Protein AF-A0A936MWS2-F1 (afdb_monomer)

Sequence (351 aa):
MDERLHFLLVLTITNIGMGGVMAALLLRWDHRLRLPHGAVILLGLALGPFVASLLLYYQLLLLPGRSAPAVLLTTLVIAAGAGLLAGRGWTALGGRIRAVPALLRDDVWMRWFAAGTLLMLGIAAVVLATKPLVDHDVLEYAVRGRWFLDTLEVTYERHPFDARNGFYYVGLHGHSFPLLFTWDGLWQRITGATGDLWPRSITLWYAWLLIALTWSVLRQWDRALAFVGVLNMVVPFGFALLLVIHHLDSYRITLFTAMVLLVLVLRERPELPLVLLFGAVLGAQAFIHSTGAILGGVLWVLWLVMHPGTLRTRMRHAGASAVLALAFGGVHYVLDTMIGTRWIFKDIIWF

pLDDT: mean 91.98, std 7.76, range [33.53, 98.56]

Mean predicted aligned error: 4.22 Å

Foldseek 3Di:
DEPVVLLVVCCCCQQVVQLLLQLLQQQLCCVPLVAQNLLSSLVSSLCRLLLLLLLLQCCQAVPWPDDLVVSVVVSSVVSVVSSVVSVCSNVVSVVVVVCVVVCCVPPPLVVVLVVVLCVLLVVLLVLLVPDDQDDPVVVLLLVLLVVCLVGVHDDFAQWDADPVVRDTDLPQWFSSLSVSSVVSVSSCVVVVDDDDSNSSCVLSSLLSSQLSNLLSRQVVPPSVSSVVRSCVVCVDPVNVCSSNHSDCVSSLVSLVVVLVVLLVVCLVPVDLVSLLVNLLSLLSNVNGGPVSVVVSVVSLVVSLVSHPDDPVVSVVSSVNSPVNSCSNHVVVQVCCCPHHNVSVPDPPPDD

Solvent-accessible surface area (backbone atoms only — not comparable to full-atom values): 17956 Å² total; per-residue (Å²): 77,59,50,67,59,50,31,52,49,54,44,45,51,32,42,49,42,39,2,45,30,40,17,11,40,52,49,56,43,36,94,73,57,71,60,51,68,60,36,46,42,44,49,11,34,62,42,9,54,51,48,55,16,50,52,46,49,53,42,21,53,76,49,57,62,54,54,64,67,59,54,53,50,50,52,50,51,53,50,49,53,50,37,63,71,14,55,70,4,48,58,53,47,51,56,54,60,70,44,46,65,56,46,49,74,74,31,70,66,51,37,53,51,49,52,53,50,50,52,52,50,50,55,33,50,56,51,56,73,70,52,77,96,73,54,69,68,43,50,51,32,44,52,53,5,46,51,35,57,76,56,29,39,56,83,64,43,62,76,44,62,41,84,90,80,69,49,70,61,72,59,82,63,29,61,36,61,18,34,43,41,22,53,52,50,49,51,25,72,72,50,66,33,72,84,58,66,49,67,56,42,46,20,52,53,23,44,50,43,35,48,51,35,52,30,44,56,38,43,73,81,35,62,67,58,14,50,52,54,42,47,68,55,56,69,43,67,70,41,53,47,45,53,70,45,71,46,67,58,26,49,49,52,32,48,48,52,52,44,54,53,44,50,61,50,37,55,78,51,78,43,67,71,47,41,44,50,44,11,34,46,40,4,41,33,23,18,46,26,55,68,31,36,52,56,36,48,51,52,50,51,52,45,60,73,58,43,84,60,54,72,69,57,46,52,51,48,51,50,50,19,49,53,31,13,33,76,36,35,35,45,57,57,58,47,25,56,76,56,15,47,31,40,94,76,50,80,86,75,85,127

Radius of gyration: 20.08 Å; Cα contacts (8 Å, |Δi|>4): 464; chains: 1; bounding box: 50×52×50 Å

Secondary structure (DSSP, 8-state):
--HHHHHHHHHIIIIIIIHHHHHHHHHHTHHHH---HHHHHHHHHHHHHHHHHHHHHHHHHHSTT--HHHHHHHHHHHHHHHHHHHTHHHHHHHHHHHHHHHHHHH-HHHHHHHHHHHHHHHHHHHHHHHS-S--HHHHHHHHHHHHHHHH------SS-EETTTTEE----S-SHHHHHHHHHHHHHHHH-----HHHHHHHHHHHHHHHHHHHHHHTTT-HHHHHHHHHHHHSSHHHHHHHHS--THHHHHHHHHHHHHHHHHHHH---HHHHHHHHHHHHHHHHH-HHHHHHHHHHHHHHHHH--S-HHHHHHHHHHHHHHHIIIIIHHHHHHHHTS--GGGS-----

Nearest PDB structures (foldseek):
  6ezn-assembly1_F  TM=5.860E-01  e=1.412E+00  Saccharomyces cerevisiae S288C
  7oci-assembly1_F  TM=5.824E-01  e=4.490E+00  Saccharomyces cerevisiae S288C
  7buu-assembly1_A  TM=1.584E-01  e=8.180E+00  Eucommia ulmoides

Structure (mmCIF, N/CA/C/O backbone):
data_AF-A0A936MWS2-F1
#
_entry.id   AF-A0A936MWS2-F1
#
loop_
_atom_site.group_PDB
_atom_site.id
_atom_site.type_symbol
_atom_site.label_atom_id
_atom_site.label_alt_id
_atom_site.label_comp_id
_atom_site.label_asym_id
_atom_site.label_entity_id
_atom_site.label_seq_id
_atom_site.pdbx_PDB_ins_code
_atom_site.Cartn_x
_atom_site.Cartn_y
_atom_site.Cartn_z
_atom_site.occupancy
_atom_site.B_iso_or_equiv
_atom_site.auth_seq_id
_atom_site.auth_comp_id
_atom_site.auth_asym_id
_atom_site.auth_atom_id
_atom_site.pdbx_PDB_model_num
ATOM 1 N N . MET A 1 1 ? 8.636 14.825 -20.490 1.00 88.62 1 MET A N 1
ATOM 2 C CA . MET A 1 1 ? 8.106 15.668 -19.391 1.00 88.62 1 MET A CA 1
ATOM 3 C C . MET A 1 1 ? 9.214 15.854 -18.366 1.00 88.62 1 MET A C 1
ATOM 5 O O . MET A 1 1 ? 10.006 14.931 -18.236 1.00 88.62 1 MET A O 1
ATOM 9 N N . ASP A 1 2 ? 9.301 16.997 -17.677 1.00 93.94 2 ASP A N 1
ATOM 10 C CA . ASP A 1 2 ? 10.285 17.177 -16.593 1.00 93.94 2 ASP A CA 1
ATOM 11 C C . ASP A 1 2 ? 10.104 16.114 -15.491 1.00 93.94 2 ASP A C 1
ATOM 13 O O . ASP A 1 2 ? 8.970 15.729 -15.182 1.00 93.94 2 ASP A O 1
ATOM 17 N N . GLU A 1 3 ? 11.207 15.648 -14.900 1.00 92.12 3 GLU A N 1
ATOM 18 C CA . GLU A 1 3 ? 11.206 14.582 -13.890 1.00 92.12 3 GLU A CA 1
ATOM 19 C C . GLU A 1 3 ? 10.348 14.949 -12.670 1.00 92.12 3 GLU A C 1
ATOM 21 O O . GLU A 1 3 ? 9.616 14.108 -12.146 1.00 92.12 3 GLU A O 1
ATOM 26 N N . ARG A 1 4 ? 10.357 16.219 -12.241 1.00 92.00 4 ARG A N 1
ATOM 27 C CA . ARG A 1 4 ? 9.575 16.669 -11.079 1.00 92.00 4 ARG A CA 1
ATOM 28 C C . ARG A 1 4 ? 8.086 16.668 -11.384 1.00 92.00 4 ARG A C 1
ATOM 30 O O . ARG A 1 4 ? 7.283 16.298 -10.531 1.00 92.00 4 ARG A O 1
ATOM 37 N N . LEU A 1 5 ? 7.705 17.054 -12.601 1.00 94.56 5 LEU A N 1
ATOM 38 C CA . LEU A 1 5 ? 6.308 17.005 -13.028 1.00 94.56 5 LEU A CA 1
ATOM 39 C C . LEU A 1 5 ? 5.818 15.554 -13.153 1.00 94.56 5 LEU A C 1
ATOM 41 O O . LEU A 1 5 ? 4.696 15.255 -12.749 1.00 94.56 5 LEU A O 1
ATOM 45 N N . HIS A 1 6 ? 6.671 14.646 -13.640 1.00 95.75 6 HIS A N 1
ATOM 46 C CA . HIS A 1 6 ? 6.410 13.201 -13.635 1.00 95.75 6 HIS A CA 1
ATOM 47 C C . HIS A 1 6 ? 6.225 12.660 -12.223 1.00 95.75 6 HIS A C 1
ATOM 49 O O . HIS A 1 6 ? 5.203 12.039 -11.937 1.00 95.75 6 HIS A O 1
ATOM 55 N N . PHE A 1 7 ? 7.142 12.983 -11.315 1.00 94.62 7 PHE A N 1
ATOM 56 C CA . PHE A 1 7 ? 7.024 12.639 -9.904 1.00 94.62 7 PHE A CA 1
ATOM 57 C C . PHE A 1 7 ? 5.681 13.089 -9.308 1.00 94.62 7 PHE A C 1
ATOM 59 O O . PHE A 1 7 ? 4.966 12.278 -8.719 1.00 94.62 7 PHE A O 1
ATOM 66 N N . LEU A 1 8 ? 5.306 14.360 -9.495 1.00 95.50 8 LEU A N 1
ATOM 67 C CA . LEU A 1 8 ? 4.055 14.909 -8.966 1.00 95.50 8 LEU A CA 1
ATOM 68 C C . LEU A 1 8 ? 2.819 14.227 -9.558 1.00 95.50 8 LEU A C 1
ATOM 70 O O . LEU A 1 8 ? 1.851 13.988 -8.832 1.00 95.50 8 LEU A O 1
ATOM 74 N N . LEU A 1 9 ? 2.853 13.896 -10.852 1.00 96.81 9 LEU A N 1
ATOM 75 C CA . LEU A 1 9 ? 1.791 13.154 -11.525 1.00 96.81 9 LEU A CA 1
ATOM 76 C C . LEU A 1 9 ? 1.606 11.770 -10.893 1.00 96.81 9 LEU A C 1
ATOM 78 O O . LEU A 1 9 ? 0.503 11.444 -10.450 1.00 96.81 9 LEU A O 1
ATOM 82 N N . VAL A 1 10 ? 2.675 10.972 -10.814 1.00 97.44 10 VAL A N 1
ATOM 83 C CA . VAL A 1 10 ? 2.597 9.595 -10.303 1.00 97.44 10 VAL A CA 1
ATOM 84 C C . VAL A 1 10 ? 2.257 9.584 -8.810 1.00 97.44 10 VAL A C 1
ATOM 86 O O . VAL A 1 10 ? 1.414 8.788 -8.389 1.00 97.44 10 VAL A O 1
ATOM 89 N N . LEU A 1 11 ? 2.805 10.517 -8.021 1.00 96.75 11 LEU A N 1
ATOM 90 C CA . LEU A 1 11 ? 2.453 10.710 -6.609 1.00 96.75 11 LEU A CA 1
ATOM 91 C C . LEU A 1 11 ? 0.961 11.025 -6.448 1.00 96.75 11 LEU A C 1
ATOM 93 O O . LEU A 1 11 ? 0.271 10.419 -5.627 1.00 96.75 11 LEU A O 1
ATOM 97 N N . THR A 1 12 ? 0.443 11.957 -7.247 1.00 97.56 12 THR A N 1
ATOM 98 C CA . THR A 1 12 ? -0.953 12.390 -7.156 1.00 97.56 12 THR A CA 1
ATOM 99 C C . THR A 1 12 ? -1.904 11.281 -7.579 1.00 97.56 12 THR A C 1
ATOM 101 O O . THR A 1 12 ? -2.891 11.042 -6.895 1.00 97.56 12 THR A O 1
ATOM 104 N N . ILE A 1 13 ? -1.615 10.561 -8.662 1.00 97.94 13 ILE A N 1
ATOM 105 C CA . ILE A 1 13 ? -2.467 9.456 -9.116 1.00 97.94 13 ILE A CA 1
ATOM 106 C C . ILE A 1 13 ? -2.438 8.301 -8.111 1.00 97.94 13 ILE A C 1
ATOM 108 O O . ILE A 1 13 ? -3.486 7.771 -7.742 1.00 97.94 13 ILE A O 1
ATOM 112 N N . THR A 1 14 ? -1.251 7.925 -7.642 1.00 97.75 14 THR A N 1
ATOM 113 C CA . THR A 1 14 ? -1.056 6.676 -6.897 1.00 97.75 14 THR A CA 1
ATOM 114 C C . THR A 1 14 ? -1.261 6.866 -5.400 1.00 97.75 14 THR A C 1
ATOM 116 O O . THR A 1 14 ? -2.123 6.237 -4.788 1.00 97.75 14 THR A O 1
ATOM 119 N N . ASN A 1 15 ? -0.490 7.758 -4.784 1.00 97.50 15 ASN A N 1
ATOM 120 C CA . ASN A 1 15 ? -0.486 7.933 -3.336 1.00 97.50 15 ASN A CA 1
ATOM 121 C C . ASN A 1 15 ? -1.734 8.691 -2.868 1.00 97.50 15 ASN A C 1
ATOM 123 O O . ASN A 1 15 ? -2.351 8.305 -1.877 1.00 97.50 15 ASN A O 1
ATOM 127 N N . ILE A 1 16 ? -2.131 9.738 -3.599 1.00 97.75 16 ILE A N 1
ATOM 128 C CA . ILE A 1 16 ? -3.284 10.577 -3.238 1.00 97.75 16 ILE A CA 1
ATOM 129 C C . ILE A 1 16 ? -4.577 10.047 -3.864 1.00 97.75 16 ILE A C 1
ATOM 131 O O . ILE A 1 16 ? -5.569 9.883 -3.160 1.00 97.75 16 ILE A O 1
ATOM 135 N N . GLY A 1 17 ? -4.584 9.765 -5.166 1.00 98.31 17 GLY A N 1
ATOM 136 C CA . GLY A 1 17 ? -5.764 9.345 -5.919 1.00 98.31 17 GLY A CA 1
ATOM 137 C C . GLY A 1 17 ? -6.244 7.962 -5.495 1.00 98.31 17 GLY A C 1
ATOM 138 O O . GLY A 1 17 ? -7.304 7.839 -4.881 1.00 98.31 17 GLY A O 1
ATOM 139 N N . MET A 1 18 ? -5.449 6.920 -5.761 1.00 98.44 18 MET A N 1
ATOM 140 C CA . MET A 1 18 ? -5.791 5.554 -5.341 1.00 98.44 18 MET A CA 1
ATOM 141 C C . MET A 1 18 ? -5.858 5.432 -3.815 1.00 98.44 18 MET A C 1
ATOM 143 O O . MET A 1 18 ? -6.776 4.803 -3.294 1.00 98.44 18 MET A O 1
ATOM 147 N N . GLY A 1 19 ? -4.954 6.089 -3.081 1.00 98.31 19 GLY A N 1
ATOM 148 C CA . GLY A 1 19 ? -5.026 6.139 -1.618 1.00 98.31 19 GLY A CA 1
ATOM 149 C C . GLY A 1 19 ? -6.323 6.774 -1.097 1.00 98.31 19 GLY A C 1
ATOM 150 O O . GLY A 1 19 ? -6.941 6.268 -0.161 1.00 98.31 19 GLY A O 1
ATOM 151 N N . GLY A 1 20 ? -6.792 7.842 -1.744 1.00 98.50 20 GLY A N 1
ATOM 152 C CA . GLY A 1 20 ? -8.064 8.502 -1.457 1.00 98.50 20 GLY A CA 1
ATOM 153 C C . GLY A 1 20 ? -9.273 7.624 -1.779 1.00 98.50 20 GLY A C 1
ATOM 154 O O . GLY A 1 20 ? -10.200 7.560 -0.973 1.00 98.50 20 GLY A O 1
ATOM 155 N N . VAL A 1 21 ? -9.240 6.886 -2.897 1.00 98.56 21 VAL A N 1
ATOM 156 C CA . VAL A 1 21 ? -10.253 5.867 -3.234 1.00 98.56 21 VAL A CA 1
ATOM 157 C C . VAL A 1 21 ? -10.340 4.818 -2.126 1.00 98.56 21 VAL A C 1
ATOM 159 O O . VAL A 1 21 ? -11.431 4.533 -1.630 1.00 98.56 21 VAL A O 1
ATOM 162 N N . MET A 1 22 ? -9.197 4.284 -1.690 1.00 98.31 22 MET A N 1
ATOM 163 C CA . MET A 1 22 ? -9.148 3.287 -0.621 1.00 98.31 22 MET A CA 1
ATOM 164 C C . MET A 1 22 ? -9.628 3.860 0.714 1.00 98.31 22 MET A C 1
ATOM 166 O O . MET A 1 22 ? -10.434 3.228 1.394 1.00 98.31 22 MET A O 1
ATOM 170 N N . ALA A 1 23 ? -9.220 5.079 1.072 1.00 98.31 23 ALA A N 1
ATOM 171 C CA . ALA A 1 23 ? -9.706 5.758 2.271 1.00 98.31 23 ALA A CA 1
ATOM 172 C C . ALA A 1 23 ? -11.230 5.955 2.234 1.00 98.31 23 ALA A C 1
ATOM 174 O O . ALA A 1 23 ? -11.912 5.668 3.217 1.00 98.31 23 ALA A O 1
ATOM 175 N N . ALA A 1 24 ? -11.783 6.393 1.101 1.00 98.31 24 ALA A N 1
ATOM 176 C CA . ALA A 1 24 ? -13.220 6.570 0.926 1.00 98.31 24 ALA A CA 1
ATOM 177 C C . ALA A 1 24 ? -13.973 5.230 1.028 1.00 98.31 24 ALA A C 1
ATOM 179 O O . ALA A 1 24 ? -15.001 5.155 1.702 1.00 98.31 24 ALA A O 1
ATOM 180 N N . LEU A 1 25 ? -13.453 4.157 0.424 1.00 97.62 25 LEU A N 1
ATOM 181 C CA . LEU A 1 25 ? -14.026 2.813 0.545 1.00 97.62 25 LEU A CA 1
ATOM 182 C C . LEU A 1 25 ? -14.050 2.322 1.992 1.00 97.62 25 LEU A C 1
ATOM 184 O O . LEU A 1 25 ? -15.077 1.822 2.445 1.00 97.62 25 LEU A O 1
ATOM 188 N N . LEU A 1 26 ? -12.960 2.503 2.737 1.00 97.12 26 LEU A N 1
ATOM 189 C CA . LEU A 1 26 ? -12.918 2.119 4.147 1.00 97.12 26 LEU A CA 1
ATOM 190 C C . LEU A 1 26 ? -13.884 2.967 4.986 1.00 97.12 26 LEU A C 1
ATOM 192 O O . LEU A 1 26 ? -14.638 2.426 5.796 1.00 97.12 26 LEU A O 1
ATOM 196 N N . LEU A 1 27 ? -13.942 4.280 4.741 1.00 96.94 27 LEU A N 1
ATOM 197 C CA . LEU A 1 27 ? -14.858 5.193 5.433 1.00 96.94 27 LEU A CA 1
ATOM 198 C C . LEU A 1 27 ? -16.337 4.904 5.141 1.00 96.94 27 LEU A C 1
ATOM 200 O O . LEU A 1 27 ? -17.199 5.203 5.967 1.00 96.94 27 LEU A O 1
ATOM 204 N N . ARG A 1 28 ? -16.669 4.261 4.014 1.00 95.56 28 ARG A N 1
ATOM 205 C CA . ARG A 1 28 ? -18.032 3.758 3.761 1.00 95.56 28 ARG A CA 1
ATOM 206 C C . ARG A 1 28 ? -18.492 2.784 4.855 1.00 95.56 28 ARG A C 1
ATOM 208 O O . ARG A 1 28 ? -19.689 2.701 5.145 1.00 95.56 28 ARG A O 1
ATOM 215 N N . TRP A 1 29 ? -17.560 2.061 5.471 1.00 93.44 29 TRP A N 1
ATOM 216 C CA . TRP A 1 29 ? -17.817 1.088 6.535 1.00 93.44 29 TRP A CA 1
ATOM 217 C C . TRP A 1 29 ? -17.329 1.549 7.908 1.00 93.44 29 TRP A C 1
ATOM 219 O O . TRP A 1 29 ? -17.245 0.736 8.824 1.00 93.44 29 TRP A O 1
ATOM 229 N N . ASP A 1 30 ? -17.068 2.843 8.077 1.00 90.12 30 ASP A N 1
ATOM 230 C CA . ASP A 1 30 ? -16.506 3.429 9.297 1.00 90.12 30 ASP A CA 1
ATOM 231 C C . ASP A 1 30 ? -17.255 3.019 10.579 1.00 90.12 30 ASP A C 1
ATOM 233 O O . ASP A 1 30 ? -16.651 2.560 11.547 1.00 90.12 30 ASP A O 1
ATOM 237 N N . HIS A 1 31 ? -18.593 3.031 10.533 1.00 87.69 31 HIS A N 1
ATOM 238 C CA . HIS A 1 31 ? -19.463 2.589 11.633 1.00 87.69 31 HIS A CA 1
ATOM 239 C C . HIS A 1 31 ? -19.223 1.138 12.101 1.00 87.69 31 HIS A C 1
ATOM 241 O O . HIS A 1 31 ? -19.547 0.804 13.243 1.00 87.69 31 HIS A O 1
ATOM 247 N N . ARG A 1 32 ? -18.672 0.281 11.230 1.00 88.94 32 ARG A N 1
ATOM 248 C CA . ARG A 1 32 ? -18.321 -1.124 11.514 1.00 88.94 32 ARG A CA 1
ATOM 249 C C . ARG A 1 32 ? -16.841 -1.300 11.836 1.00 88.94 32 ARG A C 1
ATOM 251 O O . ARG A 1 32 ? -16.489 -2.156 12.633 1.00 88.94 32 ARG A O 1
ATOM 258 N N . LEU A 1 33 ? -15.967 -0.493 11.229 1.00 88.31 33 LEU A N 1
ATOM 259 C CA . LEU A 1 33 ? -14.527 -0.565 11.489 1.00 88.31 33 LEU A CA 1
ATOM 260 C C . LEU A 1 33 ? -14.176 -0.028 12.881 1.00 88.31 33 LEU A C 1
ATOM 262 O O . LEU A 1 33 ? -13.300 -0.587 13.533 1.00 88.31 33 LEU A O 1
ATOM 266 N N . ARG A 1 34 ? -14.854 1.042 13.333 1.00 85.19 34 ARG A N 1
ATOM 267 C CA . ARG A 1 34 ? -14.647 1.705 14.640 1.00 85.19 34 ARG A CA 1
ATOM 268 C C . ARG A 1 34 ? -13.185 2.052 14.953 1.00 85.19 34 ARG A C 1
ATOM 270 O O . ARG A 1 34 ? -12.808 2.196 16.113 1.00 85.19 34 ARG A O 1
ATOM 277 N N . LEU A 1 35 ? -12.369 2.196 13.917 1.00 89.06 35 LEU A N 1
ATOM 278 C CA . LEU A 1 35 ? -11.012 2.705 14.018 1.00 89.06 35 LEU A CA 1
ATOM 279 C C . LEU A 1 35 ? -11.052 4.236 14.151 1.00 89.06 35 LEU A C 1
ATOM 281 O O . LEU A 1 35 ? -12.008 4.871 13.699 1.00 89.06 35 LEU A O 1
ATOM 285 N N . PRO A 1 36 ? -10.003 4.863 14.710 1.00 91.44 36 PRO A N 1
ATOM 286 C CA . PRO A 1 36 ? -9.808 6.301 14.574 1.00 91.44 36 PRO A CA 1
ATOM 287 C C . PRO A 1 36 ? -9.985 6.728 13.112 1.00 91.44 36 PRO A C 1
ATOM 289 O O . PRO A 1 36 ? -9.286 6.203 12.248 1.00 91.44 36 PRO A O 1
ATOM 292 N N . HIS A 1 37 ? -10.836 7.719 12.817 1.00 92.56 37 HIS A N 1
ATOM 293 C CA . HIS A 1 37 ? -11.026 8.181 11.429 1.00 92.56 37 HIS A CA 1
ATOM 294 C C . HIS A 1 37 ? -9.697 8.535 10.741 1.00 92.56 37 HIS A C 1
ATOM 296 O O . HIS A 1 37 ? -9.510 8.255 9.561 1.00 92.56 37 HIS A O 1
ATOM 302 N N . GLY A 1 38 ? -8.759 9.132 11.490 1.00 92.62 38 GLY A N 1
ATOM 303 C CA . GLY A 1 38 ? -7.414 9.420 10.993 1.00 92.62 38 GLY A CA 1
ATOM 304 C C . GLY A 1 38 ? -6.658 8.151 10.599 1.00 92.62 38 GLY A C 1
ATOM 305 O O . GLY A 1 38 ? -6.110 8.097 9.507 1.00 92.62 38 GLY A O 1
ATOM 306 N N . ALA A 1 39 ? -6.716 7.098 11.418 1.00 94.56 39 ALA A N 1
ATOM 307 C CA . ALA A 1 39 ? -6.105 5.808 11.107 1.00 94.56 39 ALA A CA 1
ATOM 308 C C . ALA A 1 39 ? -6.742 5.148 9.874 1.00 94.56 39 ALA A C 1
ATOM 310 O O . ALA A 1 39 ? -6.020 4.599 9.051 1.00 94.56 39 ALA A O 1
ATOM 311 N N . VAL A 1 40 ? -8.065 5.254 9.695 1.00 95.75 40 VAL A N 1
ATOM 312 C CA . VAL A 1 40 ? -8.757 4.746 8.493 1.00 95.75 40 VAL A CA 1
ATOM 313 C C . VAL A 1 40 ? -8.264 5.451 7.229 1.00 95.75 40 VAL A C 1
ATOM 315 O O . VAL A 1 40 ? -7.964 4.796 6.232 1.00 95.75 40 VAL A O 1
ATOM 318 N N . ILE A 1 41 ? -8.144 6.782 7.270 1.00 97.31 41 ILE A N 1
ATOM 319 C CA . ILE A 1 41 ? -7.646 7.574 6.137 1.00 97.31 41 ILE A CA 1
ATOM 320 C C . ILE A 1 41 ? -6.190 7.214 5.833 1.00 97.31 41 ILE A C 1
ATOM 322 O O . ILE A 1 41 ? -5.854 6.956 4.681 1.00 97.31 41 ILE A O 1
ATOM 326 N N . LEU A 1 42 ? -5.340 7.156 6.859 1.00 97.25 42 LEU A N 1
ATOM 327 C CA . LEU A 1 42 ? -3.921 6.828 6.713 1.00 97.25 42 LEU A CA 1
ATOM 328 C C . LEU A 1 42 ? -3.710 5.401 6.200 1.00 97.25 42 LEU A C 1
ATOM 330 O O . LEU A 1 42 ? -2.847 5.185 5.355 1.00 97.25 42 LEU A O 1
ATOM 334 N N . LEU A 1 43 ? -4.531 4.442 6.637 1.00 97.00 43 LEU A N 1
ATOM 335 C CA . LEU A 1 43 ? -4.531 3.091 6.083 1.00 97.00 43 LEU A CA 1
ATOM 336 C C . LEU A 1 43 ? -4.949 3.096 4.609 1.00 97.00 43 LEU A C 1
ATOM 338 O O . LEU A 1 43 ? -4.307 2.441 3.798 1.00 97.00 43 LEU A O 1
ATOM 342 N N . GLY A 1 44 ? -5.970 3.869 4.233 1.00 97.44 44 GLY A N 1
ATOM 343 C CA . GLY A 1 44 ? -6.341 4.049 2.829 1.00 97.44 44 GLY A CA 1
ATOM 344 C C . GLY A 1 44 ? -5.184 4.587 1.981 1.00 97.44 44 GLY A C 1
ATOM 345 O O . GLY A 1 44 ? -4.849 4.004 0.9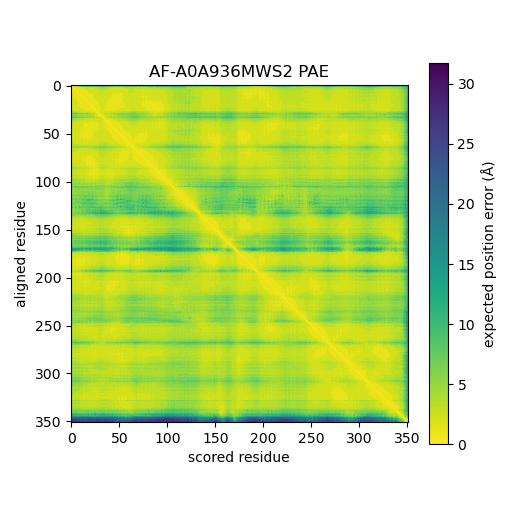53 1.00 97.44 44 GLY A O 1
ATOM 346 N N . LEU A 1 45 ? -4.508 5.634 2.460 1.00 98.00 45 LEU A N 1
ATOM 347 C CA . LEU A 1 45 ? -3.318 6.208 1.821 1.00 98.00 45 LEU A CA 1
ATOM 348 C C . LEU A 1 45 ? -2.146 5.215 1.730 1.00 98.00 45 LEU A C 1
ATOM 350 O O . LEU A 1 45 ? -1.437 5.194 0.723 1.00 98.00 45 LEU A O 1
ATOM 354 N N . ALA A 1 46 ? -1.964 4.362 2.743 1.00 97.06 46 ALA A N 1
ATOM 355 C CA . ALA A 1 46 ? -0.992 3.269 2.723 1.00 97.06 46 ALA A CA 1
ATOM 356 C C . ALA A 1 46 ? -1.356 2.185 1.695 1.00 97.06 46 ALA A C 1
ATOM 358 O O . ALA A 1 46 ? -0.477 1.567 1.107 1.00 97.06 46 ALA A O 1
ATOM 359 N N . LEU A 1 47 ? -2.645 1.945 1.452 1.00 97.12 47 LEU A N 1
ATOM 360 C CA . LEU A 1 47 ? -3.098 0.946 0.485 1.00 97.12 47 LEU A CA 1
ATOM 361 C C . LEU A 1 47 ? -3.039 1.438 -0.969 1.00 97.12 47 LEU A C 1
ATOM 363 O O . LEU A 1 47 ? -3.115 0.609 -1.866 1.00 97.12 47 LEU A O 1
ATOM 367 N N . GLY A 1 48 ? -2.872 2.738 -1.234 1.00 97.31 48 GLY A N 1
ATOM 368 C CA . GLY A 1 48 ? -2.816 3.287 -2.598 1.00 97.31 48 GLY A CA 1
ATOM 369 C C . GLY A 1 48 ? -1.719 2.655 -3.471 1.00 97.31 48 GLY A C 1
ATOM 370 O O . GLY A 1 48 ? -2.047 1.950 -4.428 1.00 97.31 48 GLY A O 1
ATOM 371 N N . PRO A 1 49 ? -0.423 2.829 -3.135 1.00 97.50 49 PRO A N 1
ATOM 372 C CA . PRO A 1 49 ? 0.669 2.198 -3.882 1.00 97.50 49 PRO A CA 1
ATOM 373 C C . PRO A 1 49 ? 0.579 0.669 -3.888 1.00 97.50 49 PRO A C 1
ATOM 375 O O . PRO A 1 49 ? 0.843 0.044 -4.910 1.00 97.50 49 PRO A O 1
ATOM 378 N N . PHE A 1 50 ? 0.133 0.069 -2.780 1.00 97.31 50 PHE A N 1
ATOM 379 C CA . PHE A 1 50 ? -0.111 -1.372 -2.705 1.00 97.31 50 PHE A CA 1
ATOM 380 C C . PHE A 1 50 ? -1.138 -1.858 -3.740 1.00 97.31 50 PHE A C 1
ATOM 382 O O . PHE A 1 50 ? -0.930 -2.872 -4.394 1.00 97.31 50 PHE A O 1
ATOM 389 N N . VAL A 1 51 ? -2.257 -1.152 -3.906 1.00 98.00 51 VAL A N 1
ATOM 390 C CA . VAL A 1 51 ? -3.286 -1.533 -4.880 1.00 98.00 51 VAL A CA 1
ATOM 391 C C . VAL A 1 51 ? -2.751 -1.404 -6.303 1.00 98.00 51 VAL A C 1
ATOM 393 O O . VAL A 1 51 ? -3.050 -2.263 -7.129 1.00 98.00 51 VAL A O 1
ATOM 396 N N . ALA A 1 52 ? -1.918 -0.399 -6.590 1.00 98.06 52 ALA A N 1
ATOM 397 C CA . ALA A 1 52 ? -1.262 -0.284 -7.892 1.00 98.06 52 ALA A CA 1
ATOM 398 C C . ALA A 1 52 ? -0.384 -1.512 -8.194 1.00 98.06 52 ALA A C 1
ATOM 400 O O . ALA A 1 52 ? -0.542 -2.128 -9.250 1.00 98.06 52 ALA A O 1
ATOM 401 N N . SER A 1 53 ? 0.483 -1.919 -7.258 1.00 98.06 53 SER A N 1
ATOM 402 C CA . SER A 1 53 ? 1.331 -3.104 -7.443 1.00 98.06 53 SER A CA 1
ATOM 403 C C . SER A 1 53 ? 0.526 -4.407 -7.483 1.00 98.06 53 SER A C 1
ATOM 405 O O . SER A 1 53 ? 0.822 -5.274 -8.302 1.00 98.06 53 SER A O 1
ATOM 407 N N . LEU A 1 54 ? -0.527 -4.546 -6.673 1.00 98.44 54 LEU A N 1
ATOM 408 C CA . LEU A 1 54 ? -1.399 -5.726 -6.670 1.00 98.44 54 LEU A CA 1
ATOM 409 C C . LEU A 1 54 ? -2.160 -5.884 -7.996 1.00 98.44 54 LEU A C 1
ATOM 411 O O . LEU A 1 54 ? -2.245 -6.984 -8.543 1.00 98.44 54 LEU A O 1
ATOM 415 N N . LEU A 1 55 ? -2.713 -4.791 -8.528 1.00 98.38 55 LEU A N 1
ATOM 416 C CA . LEU A 1 55 ? -3.418 -4.810 -9.810 1.00 98.38 55 LEU A CA 1
ATOM 417 C C . LEU A 1 55 ? -2.465 -5.092 -10.968 1.00 98.38 55 LEU A C 1
ATOM 419 O O . LEU A 1 55 ? -2.847 -5.805 -11.895 1.00 98.38 55 LEU A O 1
ATOM 423 N N . LEU A 1 56 ? -1.241 -4.560 -10.921 1.00 98.19 56 LEU A N 1
ATOM 424 C CA . LEU A 1 56 ? -0.205 -4.919 -11.885 1.00 98.19 56 LEU A CA 1
ATOM 425 C C . LEU A 1 56 ? 0.121 -6.404 -11.807 1.00 98.19 56 LEU A C 1
ATOM 427 O O . LEU A 1 56 ? 0.078 -7.075 -12.829 1.00 98.19 56 LEU A O 1
ATOM 431 N N . TYR A 1 57 ? 0.371 -6.929 -10.611 1.00 98.25 57 TYR A N 1
ATOM 432 C CA . TYR A 1 57 ? 0.699 -8.336 -10.412 1.00 98.25 57 TYR A CA 1
ATOM 433 C C . TYR A 1 57 ? -0.314 -9.265 -11.079 1.00 98.25 57 TYR A C 1
ATOM 435 O O . TYR A 1 57 ? 0.065 -10.095 -11.899 1.00 98.25 57 TYR A O 1
ATOM 443 N N . TYR A 1 58 ? -1.607 -9.085 -10.799 1.00 98.31 58 TYR A N 1
ATOM 444 C CA . TYR A 1 58 ? -2.632 -9.936 -11.401 1.00 98.31 58 TYR A CA 1
ATOM 445 C C . TYR A 1 58 ? -2.774 -9.741 -12.904 1.00 98.31 58 TYR A C 1
ATOM 447 O O . TYR A 1 58 ? -3.015 -10.712 -13.614 1.00 98.31 58 TYR A O 1
ATOM 455 N N . GLN A 1 59 ? -2.618 -8.519 -13.409 1.00 98.25 59 GLN A N 1
ATOM 456 C CA . GLN A 1 59 ? -2.673 -8.288 -14.850 1.00 98.25 59 GLN A CA 1
ATOM 457 C C . GLN A 1 59 ? -1.504 -8.947 -15.575 1.00 98.25 59 GLN A C 1
ATOM 459 O O . GLN A 1 59 ? -1.731 -9.609 -16.578 1.00 98.25 59 GLN A O 1
ATOM 464 N N . LEU A 1 60 ? -0.283 -8.804 -15.063 1.00 97.88 60 LEU A N 1
ATOM 465 C CA . LEU A 1 60 ? 0.912 -9.374 -15.683 1.00 97.88 60 LEU A CA 1
ATOM 466 C C . LEU A 1 60 ? 0.985 -10.900 -15.516 1.00 97.88 60 LEU A C 1
ATOM 468 O O . LEU A 1 60 ? 1.567 -11.570 -16.361 1.00 97.88 60 LEU A O 1
ATOM 472 N N . LEU A 1 61 ? 0.388 -11.449 -14.454 1.00 97.38 61 LEU A N 1
ATOM 473 C CA . LEU A 1 61 ? 0.292 -12.893 -14.231 1.00 97.38 61 LEU A CA 1
ATOM 474 C C . LEU A 1 61 ? -0.787 -13.551 -15.105 1.00 97.38 61 LEU A C 1
ATOM 476 O O . LEU A 1 61 ? -0.570 -14.624 -15.654 1.00 97.38 61 LEU A O 1
ATOM 480 N N . LEU A 1 62 ? -1.978 -12.948 -15.190 1.00 97.50 62 LEU A N 1
ATOM 481 C CA . LEU A 1 62 ? -3.138 -13.563 -15.850 1.00 97.50 62 LEU A CA 1
ATOM 482 C C . LEU A 1 62 ? -3.256 -13.188 -17.330 1.00 97.50 62 LEU A C 1
ATOM 484 O O . LEU A 1 62 ? -3.898 -13.907 -18.091 1.00 97.50 62 LEU A O 1
ATOM 488 N N . LEU A 1 63 ? -2.692 -12.047 -17.728 1.00 96.94 63 LEU A N 1
ATOM 489 C CA . LEU A 1 63 ? -2.780 -11.490 -19.076 1.00 96.94 63 LEU A CA 1
ATOM 490 C C . LEU A 1 63 ? -1.387 -11.020 -19.552 1.00 96.94 63 LEU A C 1
ATOM 492 O O . LEU A 1 63 ? -1.195 -9.818 -19.777 1.00 96.94 63 LEU A O 1
ATOM 496 N N . PRO A 1 64 ? -0.412 -11.938 -19.686 1.00 96.38 64 PRO A N 1
ATOM 497 C CA . PRO A 1 64 ? 0.955 -11.588 -20.059 1.00 96.38 64 PRO A CA 1
ATOM 498 C C . PRO A 1 64 ? 1.029 -10.960 -21.460 1.00 96.38 64 PRO A C 1
ATOM 500 O O . PRO A 1 64 ? 0.222 -11.259 -22.343 1.00 96.38 64 PRO A O 1
ATOM 503 N N . GLY A 1 65 ? 1.994 -10.062 -21.667 1.00 90.75 65 GLY A N 1
ATOM 504 C CA . GLY A 1 65 ? 2.300 -9.469 -22.975 1.00 90.75 65 GLY A CA 1
ATOM 505 C C . GLY A 1 65 ? 1.342 -8.369 -23.454 1.00 90.75 65 GLY A C 1
ATOM 506 O O . GLY A 1 65 ? 1.453 -7.902 -24.590 1.00 90.75 65 GLY A O 1
ATOM 507 N N . ARG A 1 66 ? 0.396 -7.911 -22.619 1.00 95.12 66 ARG A N 1
ATOM 508 C CA . ARG A 1 66 ? -0.466 -6.761 -22.962 1.00 95.12 66 ARG A CA 1
ATOM 509 C C . ARG A 1 66 ? 0.357 -5.490 -23.148 1.00 95.12 66 ARG A C 1
ATOM 511 O O . ARG A 1 66 ? 1.346 -5.274 -22.462 1.00 95.12 66 ARG A O 1
ATOM 518 N N . SER A 1 67 ? -0.099 -4.590 -24.021 1.00 95.50 67 SER A N 1
ATOM 519 C CA . SER A 1 67 ? 0.570 -3.301 -24.218 1.00 95.50 67 SER A CA 1
ATOM 520 C C . SER A 1 67 ? 0.540 -2.437 -22.949 1.00 95.50 67 SER A C 1
ATOM 522 O O . SER A 1 67 ? -0.443 -2.423 -22.203 1.00 95.50 67 SER A O 1
ATOM 524 N N . ALA A 1 68 ? 1.604 -1.660 -22.725 1.00 95.50 68 ALA A N 1
ATOM 525 C CA . ALA A 1 68 ? 1.732 -0.779 -21.561 1.00 95.50 68 ALA A CA 1
ATOM 526 C C . ALA A 1 68 ? 0.521 0.164 -21.345 1.00 95.50 68 ALA A C 1
ATOM 528 O O . ALA A 1 68 ? 0.024 0.230 -20.216 1.00 95.50 68 ALA A O 1
ATOM 529 N N . PRO A 1 69 ? -0.035 0.832 -22.383 1.00 96.38 69 PRO A N 1
ATOM 530 C CA . PRO A 1 69 ? -1.235 1.653 -22.217 1.00 96.38 69 PRO A CA 1
ATOM 531 C C . PRO A 1 69 ? -2.463 0.850 -21.776 1.00 96.38 69 PRO A C 1
ATOM 533 O O . PRO A 1 69 ? -3.265 1.344 -20.988 1.00 96.38 69 PRO A O 1
ATOM 536 N N . ALA A 1 70 ? -2.614 -0.391 -22.250 1.00 96.88 70 ALA A N 1
ATOM 537 C CA . ALA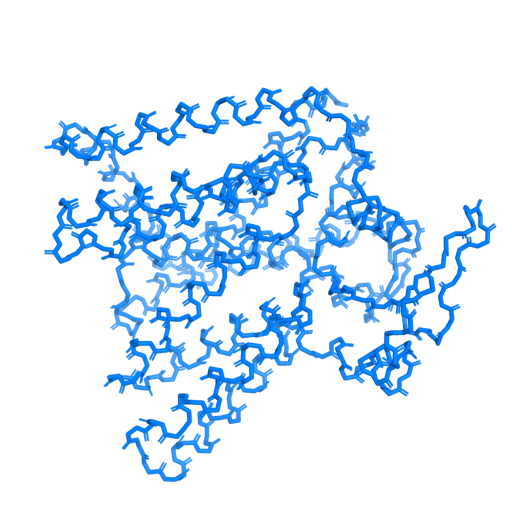 A 1 70 ? -3.747 -1.238 -21.891 1.00 96.88 70 ALA A CA 1
ATOM 538 C C . ALA A 1 70 ? -3.695 -1.672 -20.418 1.00 96.88 70 ALA A C 1
ATOM 540 O O . ALA A 1 70 ? -4.735 -1.691 -19.756 1.00 96.88 70 ALA A O 1
ATOM 541 N N . VAL A 1 71 ? -2.498 -1.975 -19.903 1.00 97.38 71 VAL A N 1
ATOM 542 C CA . VAL A 1 71 ? -2.272 -2.277 -18.480 1.00 97.38 71 VAL A CA 1
ATOM 543 C C . VAL A 1 71 ? -2.606 -1.055 -17.618 1.00 97.38 71 VAL A C 1
ATOM 545 O O . VAL A 1 71 ? -3.424 -1.148 -16.705 1.00 97.38 71 VAL A O 1
ATOM 548 N N . LEU A 1 72 ? -2.056 0.119 -17.951 1.00 97.06 72 LEU A N 1
ATOM 549 C CA . LEU A 1 72 ? -2.338 1.363 -17.224 1.00 97.06 72 LEU A CA 1
ATOM 550 C C . LEU A 1 72 ? -3.828 1.718 -17.223 1.00 97.06 72 LEU A C 1
ATOM 552 O O . LEU A 1 72 ? -4.398 1.979 -16.162 1.00 97.06 72 LEU A O 1
ATOM 556 N N . LEU A 1 73 ? -4.469 1.697 -18.395 1.00 97.62 73 LEU A N 1
ATOM 557 C CA . LEU A 1 73 ? -5.885 2.026 -18.531 1.00 97.62 73 LEU A CA 1
ATOM 558 C C . LEU A 1 73 ? -6.753 1.077 -17.705 1.00 97.62 73 LEU A C 1
ATOM 560 O O . LEU A 1 73 ? -7.636 1.534 -16.986 1.00 97.62 73 LEU A O 1
ATOM 564 N N . THR A 1 74 ? -6.485 -0.230 -17.763 1.00 98.06 74 THR A N 1
ATOM 565 C CA . THR A 1 74 ? -7.246 -1.222 -16.990 1.00 98.06 74 THR A CA 1
ATOM 566 C C . THR A 1 74 ? -7.090 -0.973 -15.484 1.00 98.06 74 THR A C 1
ATOM 568 O O . THR A 1 74 ? -8.095 -0.941 -14.773 1.00 98.06 74 THR A O 1
ATOM 571 N N . THR A 1 75 ? -5.872 -0.704 -14.993 1.00 97.69 75 THR A N 1
ATOM 572 C CA . THR A 1 75 ? -5.634 -0.347 -13.581 1.00 97.69 75 THR A CA 1
ATOM 573 C C . THR A 1 75 ? -6.421 0.897 -13.165 1.00 97.69 75 THR A C 1
ATOM 575 O O . THR A 1 75 ? -7.087 0.894 -12.128 1.00 97.69 75 THR A O 1
ATOM 578 N N . LEU A 1 76 ? -6.385 1.959 -13.977 1.00 97.94 76 LEU A N 1
ATOM 579 C CA . LEU A 1 76 ? -7.093 3.209 -13.693 1.00 97.94 76 LEU A CA 1
ATOM 580 C C . LEU A 1 76 ? -8.615 3.036 -13.730 1.00 97.94 76 LEU A C 1
ATOM 582 O O . LEU A 1 76 ? -9.302 3.585 -12.873 1.00 97.94 76 LEU A O 1
ATOM 586 N N . VAL A 1 77 ? -9.146 2.247 -14.669 1.00 98.44 77 VAL A N 1
ATOM 587 C CA . VAL A 1 77 ? -10.581 1.929 -14.753 1.00 98.44 77 VAL A CA 1
ATOM 588 C C . VAL A 1 77 ? -11.040 1.157 -13.517 1.00 98.44 77 VAL A C 1
ATOM 590 O O . VAL A 1 77 ? -12.076 1.496 -12.946 1.00 98.44 77 VAL A O 1
ATOM 593 N N . ILE A 1 78 ? -10.265 0.170 -13.056 1.00 98.31 78 ILE A N 1
ATOM 594 C CA . ILE A 1 78 ? -10.574 -0.569 -11.823 1.00 98.31 78 ILE A CA 1
ATOM 595 C C . ILE A 1 78 ? -10.568 0.379 -10.617 1.00 98.31 78 ILE A C 1
ATOM 597 O O . ILE A 1 78 ? -11.516 0.371 -9.831 1.00 98.31 78 ILE A O 1
ATOM 601 N N . ALA A 1 79 ? -9.549 1.236 -10.488 1.00 97.94 79 ALA A N 1
ATOM 602 C CA . ALA A 1 79 ? -9.468 2.214 -9.403 1.00 97.94 79 ALA A CA 1
ATOM 603 C C . ALA A 1 79 ? -10.624 3.233 -9.442 1.00 97.94 79 ALA A C 1
ATOM 605 O O . ALA A 1 79 ? -11.215 3.538 -8.407 1.00 97.94 79 ALA A O 1
ATOM 606 N N . ALA A 1 80 ? -11.000 3.720 -10.627 1.00 98.06 80 ALA A N 1
ATOM 607 C CA . ALA A 1 80 ? -12.134 4.623 -10.807 1.00 98.06 80 ALA A CA 1
ATOM 608 C C . ALA A 1 80 ? -13.464 3.941 -10.454 1.00 98.06 80 ALA A C 1
ATOM 610 O O . ALA A 1 80 ? -14.269 4.510 -9.717 1.00 98.06 80 ALA A O 1
ATOM 611 N N . GLY A 1 81 ? -13.673 2.699 -10.906 1.00 98.25 81 GLY A N 1
ATOM 612 C CA . GLY A 1 81 ? -14.837 1.889 -10.543 1.00 98.25 81 GLY A CA 1
ATOM 613 C C . GLY A 1 81 ? -14.936 1.671 -9.032 1.00 98.25 81 GLY A C 1
ATOM 614 O O . GLY A 1 81 ? -15.994 1.881 -8.440 1.00 98.25 81 GLY A O 1
ATOM 615 N N . ALA A 1 82 ? -13.817 1.352 -8.381 1.00 97.94 82 ALA A N 1
ATOM 616 C CA . ALA A 1 82 ? -13.726 1.261 -6.926 1.00 97.94 82 ALA A CA 1
ATOM 617 C C . ALA A 1 82 ? -14.064 2.606 -6.247 1.00 97.94 82 ALA A C 1
ATOM 619 O O . ALA A 1 82 ? -14.799 2.642 -5.259 1.00 97.94 82 ALA A O 1
ATOM 620 N N . GLY A 1 83 ? -13.622 3.724 -6.829 1.00 97.94 83 GLY A N 1
ATOM 621 C CA . GLY A 1 83 ? -14.000 5.074 -6.414 1.00 97.94 83 GLY A CA 1
ATOM 622 C C . GLY A 1 83 ? -15.508 5.317 -6.482 1.00 97.94 83 GLY A C 1
ATOM 623 O O . GLY A 1 83 ? -16.091 5.797 -5.510 1.00 97.94 83 GLY A O 1
ATOM 624 N N . LEU A 1 84 ? -16.176 4.935 -7.571 1.00 97.81 84 LEU A N 1
ATOM 625 C CA . LEU A 1 84 ? -17.637 5.051 -7.692 1.00 97.81 84 LEU A CA 1
ATOM 626 C C . LEU A 1 84 ? -18.362 4.239 -6.606 1.00 97.81 84 LEU A C 1
ATOM 628 O O . LEU A 1 84 ? -19.342 4.704 -6.021 1.00 97.81 84 LEU A O 1
ATOM 632 N N . LEU A 1 85 ? -17.835 3.059 -6.264 1.00 97.44 85 LEU A N 1
ATOM 633 C CA . LEU A 1 85 ? -18.380 2.207 -5.205 1.00 97.44 85 LEU A CA 1
ATOM 634 C C . LEU A 1 85 ? -18.189 2.779 -3.791 1.00 97.44 85 LEU A C 1
ATOM 636 O O . LEU A 1 85 ? -18.878 2.337 -2.868 1.00 97.44 85 LEU A O 1
ATOM 640 N N . ALA A 1 86 ? -17.313 3.762 -3.574 1.00 97.06 86 ALA A N 1
ATOM 641 C CA . ALA A 1 86 ? -17.134 4.362 -2.250 1.00 97.06 86 ALA A CA 1
ATOM 642 C C . ALA A 1 86 ? -18.373 5.151 -1.782 1.00 97.06 86 ALA A C 1
ATOM 644 O O . ALA A 1 86 ? -18.657 5.202 -0.581 1.00 97.06 86 ALA A O 1
ATOM 645 N N . GLY A 1 87 ? -19.155 5.719 -2.711 1.00 95.81 87 GLY A N 1
ATOM 646 C CA . GLY A 1 87 ? -20.411 6.418 -2.419 1.00 95.81 87 GLY A CA 1
ATOM 647 C C . GLY A 1 87 ? -20.270 7.467 -1.307 1.00 95.81 87 GLY A C 1
ATOM 648 O O . GLY A 1 87 ? -19.468 8.394 -1.409 1.00 95.81 87 GLY A O 1
ATOM 649 N N . ARG A 1 88 ? -21.018 7.297 -0.202 1.00 96.06 88 ARG A N 1
ATOM 650 C CA . ARG A 1 88 ? -20.989 8.199 0.974 1.00 96.06 88 ARG A CA 1
ATOM 651 C C . ARG A 1 88 ? -19.608 8.318 1.638 1.00 96.06 88 ARG A C 1
ATOM 653 O O . ARG A 1 88 ? -19.373 9.278 2.370 1.00 96.06 88 ARG A O 1
ATOM 660 N N . GLY A 1 89 ? -18.697 7.382 1.369 1.00 97.44 89 GLY A N 1
ATOM 661 C CA . GLY A 1 89 ? -17.308 7.442 1.814 1.00 97.44 89 GLY A CA 1
ATOM 662 C C . GLY A 1 89 ? -16.569 8.695 1.338 1.00 97.44 89 GLY A C 1
ATOM 663 O O . GLY A 1 89 ? -15.793 9.265 2.102 1.00 97.44 89 GLY A O 1
ATOM 664 N N . TRP A 1 90 ? -16.871 9.199 0.133 1.00 98.19 90 TRP A N 1
ATOM 665 C CA . TRP A 1 90 ? -16.293 10.452 -0.372 1.00 98.19 90 TRP A CA 1
ATOM 666 C C . TRP A 1 90 ? -16.745 11.671 0.420 1.00 98.19 90 TRP A C 1
ATOM 668 O O . TRP A 1 90 ? -15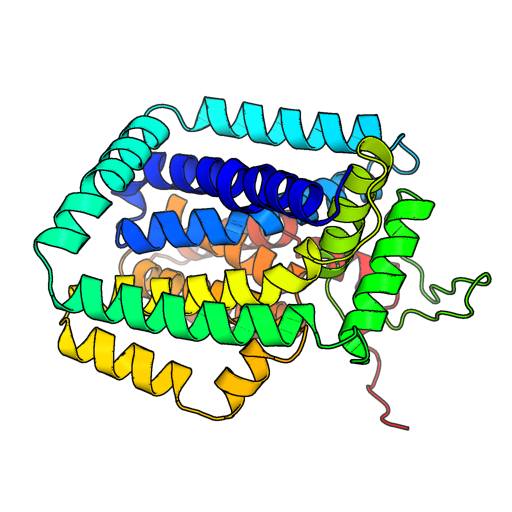.936 12.541 0.734 1.00 98.19 90 TRP A O 1
ATOM 678 N N . THR A 1 91 ? -18.030 11.733 0.777 1.00 97.25 91 THR A N 1
ATOM 679 C CA . THR A 1 91 ? -18.564 12.817 1.607 1.00 97.25 91 THR A CA 1
ATOM 680 C C . THR A 1 91 ? -17.911 12.806 2.986 1.00 97.25 91 THR A C 1
ATOM 682 O O . THR A 1 91 ? -17.508 13.861 3.478 1.00 97.25 91 THR A O 1
ATOM 685 N N . ALA A 1 92 ? -17.744 11.619 3.581 1.00 96.75 92 ALA A N 1
ATOM 686 C CA . ALA A 1 92 ? -17.031 11.459 4.843 1.00 96.75 92 ALA A CA 1
ATOM 687 C C . ALA A 1 92 ? -15.571 11.926 4.722 1.00 96.75 92 ALA A C 1
ATOM 689 O O . ALA A 1 92 ? -15.136 12.765 5.510 1.00 96.75 92 ALA A O 1
ATOM 690 N N . LEU A 1 93 ? -14.839 11.460 3.704 1.00 97.81 93 LEU A N 1
ATOM 691 C CA . LEU A 1 93 ? -13.450 11.851 3.459 1.00 97.81 93 LEU A CA 1
ATOM 692 C C . LEU A 1 93 ? -13.310 13.368 3.265 1.00 97.81 93 LEU A C 1
ATOM 694 O O . LEU A 1 93 ? -12.502 14.006 3.938 1.00 97.81 93 LEU A O 1
ATOM 698 N N . GLY A 1 94 ? -14.145 13.965 2.411 1.00 97.31 94 GLY A N 1
ATOM 699 C CA . GLY A 1 94 ? -14.144 15.403 2.147 1.00 97.31 94 GLY A CA 1
ATOM 700 C C . GLY A 1 94 ? -14.448 16.236 3.393 1.00 97.31 94 GLY A C 1
ATOM 701 O O . GLY A 1 94 ? -13.783 17.243 3.635 1.00 97.31 94 GLY A O 1
ATOM 702 N N . GLY A 1 95 ? -15.394 15.797 4.230 1.00 96.25 95 GLY A N 1
ATOM 703 C CA . GLY A 1 95 ? -15.678 16.436 5.516 1.00 96.25 95 GLY A CA 1
ATOM 704 C C . GLY A 1 95 ? -14.474 16.420 6.463 1.00 96.25 95 GLY A C 1
ATOM 705 O O . GLY A 1 95 ? -14.192 17.422 7.118 1.00 96.25 95 GLY A O 1
ATOM 706 N N . ARG A 1 96 ? -13.717 15.314 6.499 1.00 94.88 96 ARG A N 1
ATOM 707 C CA . ARG A 1 96 ? -12.505 15.200 7.328 1.00 94.88 96 ARG A CA 1
ATOM 708 C C . ARG A 1 96 ? -11.354 16.051 6.802 1.00 94.88 96 ARG A C 1
ATO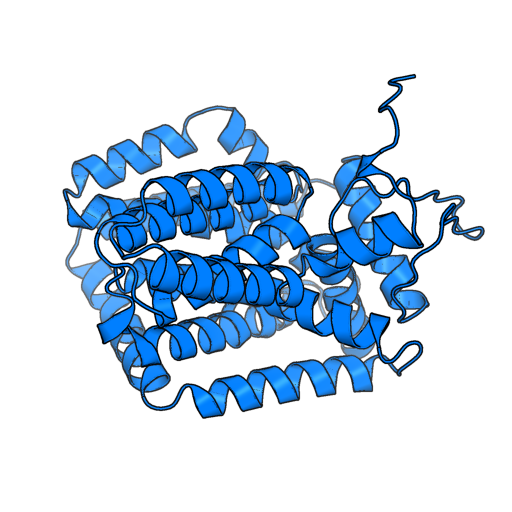M 710 O O . ARG A 1 96 ? -10.720 16.734 7.599 1.00 94.88 96 ARG A O 1
ATOM 717 N N . ILE A 1 97 ? -11.121 16.066 5.490 1.00 94.69 97 ILE A N 1
ATOM 718 C CA . ILE A 1 97 ? -10.073 16.895 4.873 1.00 94.69 97 ILE A CA 1
ATOM 719 C C . ILE A 1 97 ? -10.339 18.382 5.140 1.00 94.69 97 ILE A C 1
ATOM 721 O O . ILE A 1 97 ? -9.438 19.103 5.563 1.00 94.69 97 ILE A O 1
ATOM 725 N N . ARG A 1 98 ? -11.590 18.841 4.993 1.00 95.62 98 ARG A N 1
ATOM 726 C CA . ARG A 1 98 ? -11.970 20.238 5.276 1.00 95.62 98 ARG A CA 1
ATOM 727 C C . ARG A 1 98 ? -11.813 20.639 6.745 1.00 95.62 98 ARG A C 1
ATOM 729 O O . ARG A 1 98 ? -11.715 21.826 7.028 1.00 95.62 98 ARG A O 1
ATOM 736 N N . ALA A 1 99 ? -11.774 19.679 7.669 1.00 92.25 99 ALA A N 1
ATOM 737 C CA . ALA A 1 99 ? -11.551 19.944 9.089 1.00 92.25 99 ALA A CA 1
ATOM 738 C C . ALA A 1 99 ? -10.061 20.102 9.455 1.00 92.25 99 ALA A C 1
ATOM 740 O O . ALA A 1 99 ? -9.754 20.601 10.537 1.00 92.25 99 ALA A O 1
ATOM 741 N N . VAL A 1 100 ? -9.127 19.709 8.577 1.00 89.81 100 VAL A N 1
ATOM 742 C CA . VAL A 1 100 ? -7.677 19.778 8.846 1.00 89.81 100 VAL A CA 1
ATOM 743 C C . VAL A 1 100 ? -7.187 21.207 9.131 1.00 89.81 100 VAL A C 1
ATOM 745 O O . VAL A 1 100 ? -6.466 21.374 10.115 1.00 89.81 100 VAL A O 1
ATOM 748 N N . PRO A 1 101 ? -7.583 22.255 8.377 1.00 92.06 101 PRO A N 1
ATOM 749 C CA . PRO A 1 101 ? -7.157 23.623 8.679 1.00 92.06 101 PRO A CA 1
ATOM 750 C C . PRO A 1 101 ? -7.589 24.098 10.071 1.00 92.06 101 PRO A C 1
ATOM 752 O O . PRO A 1 101 ? -6.800 24.724 10.775 1.00 92.06 101 PRO A O 1
ATOM 755 N N . ALA A 1 102 ? -8.810 23.756 10.499 1.00 90.19 102 ALA A N 1
ATOM 756 C CA . ALA A 1 102 ? -9.289 24.077 11.843 1.00 90.19 102 ALA A CA 1
ATOM 757 C C . ALA A 1 102 ? -8.459 23.349 12.912 1.00 90.19 102 ALA A C 1
ATOM 759 O O . ALA A 1 102 ? -8.011 23.971 13.868 1.00 90.19 102 ALA A O 1
ATOM 760 N N . LEU A 1 103 ? -8.149 22.061 12.706 1.00 87.19 103 LEU A N 1
ATOM 761 C CA . LEU A 1 103 ? -7.276 21.304 13.611 1.00 87.19 103 LEU A CA 1
ATOM 762 C C . LEU A 1 103 ? -5.883 21.937 13.745 1.00 87.19 103 LEU A C 1
ATOM 764 O O . LEU A 1 103 ? -5.369 22.037 14.854 1.00 87.19 103 LEU A O 1
ATOM 768 N N . LEU A 1 104 ? -5.275 22.387 12.645 1.00 88.94 104 LEU A N 1
ATOM 769 C CA . LEU A 1 104 ? -3.965 23.051 12.676 1.00 88.94 104 LEU A CA 1
ATOM 770 C C . LEU A 1 104 ? -4.021 24.421 13.370 1.00 88.94 104 LEU A C 1
ATOM 772 O O . LEU A 1 104 ? -3.090 24.803 14.081 1.00 88.94 104 LEU A O 1
ATOM 776 N N . ARG A 1 105 ? -5.111 25.171 13.199 1.00 91.06 105 ARG A N 1
ATOM 777 C CA . ARG A 1 105 ? -5.284 26.477 13.846 1.00 91.06 105 ARG A CA 1
ATOM 778 C C . ARG A 1 105 ? -5.553 26.352 15.345 1.00 91.06 105 ARG A C 1
ATOM 780 O O . ARG A 1 105 ? -5.012 27.132 16.127 1.00 91.06 105 ARG A O 1
ATOM 787 N N . ASP A 1 106 ? -6.323 25.351 15.748 1.00 90.00 106 ASP A N 1
ATOM 788 C CA . ASP A 1 106 ? -6.889 25.294 17.095 1.00 90.00 106 ASP A CA 1
ATOM 789 C C . ASP A 1 106 ? -6.094 24.345 18.028 1.00 90.00 106 ASP A C 1
ATOM 791 O O . ASP A 1 106 ? -6.165 24.482 19.247 1.00 90.00 106 ASP A O 1
ATOM 795 N N . ASP A 1 107 ? -5.268 23.431 17.493 1.00 88.06 107 ASP A N 1
ATOM 796 C CA . ASP A 1 107 ? -4.474 22.470 18.280 1.00 88.06 107 ASP A CA 1
ATOM 797 C C . ASP A 1 107 ? -2.955 22.702 18.151 1.00 88.06 107 ASP A C 1
ATOM 799 O O . ASP A 1 107 ? -2.329 22.387 17.135 1.00 88.06 107 ASP A O 1
ATOM 803 N N . VAL A 1 108 ? -2.335 23.215 19.221 1.00 89.19 108 VAL A N 1
ATOM 804 C CA . VAL A 1 108 ? -0.884 23.475 19.274 1.00 89.19 108 VAL A CA 1
ATOM 805 C C . VAL A 1 108 ? -0.049 22.212 19.067 1.00 89.19 108 VAL A C 1
ATOM 807 O O . VAL A 1 108 ? 0.987 22.265 18.407 1.00 89.19 108 VAL A O 1
ATOM 810 N N . TRP A 1 109 ? -0.517 21.063 19.557 1.00 87.75 109 TRP A N 1
ATOM 811 C CA . TRP A 1 109 ? 0.184 19.792 19.396 1.00 87.75 109 TRP A CA 1
ATOM 812 C C . TRP A 1 109 ? 0.181 19.342 17.941 1.00 87.75 109 TRP A C 1
ATOM 814 O O . TRP A 1 109 ? 1.192 18.851 17.446 1.00 87.75 109 TRP A O 1
ATOM 824 N N . MET A 1 110 ? -0.927 19.570 17.233 1.00 87.25 110 MET A N 1
ATOM 825 C CA . MET A 1 110 ? -1.013 19.281 15.805 1.00 87.25 110 MET A CA 1
ATOM 826 C C . MET A 1 110 ? -0.064 20.168 14.995 1.00 87.25 110 MET A C 1
ATOM 828 O O . MET A 1 110 ? 0.538 19.689 14.037 1.00 87.25 110 MET A O 1
ATOM 832 N N . ARG A 1 111 ? 0.124 21.436 15.391 1.00 89.69 111 ARG A N 1
ATOM 833 C CA . ARG A 1 111 ? 1.116 22.316 14.753 1.00 89.69 111 ARG A CA 1
ATOM 834 C C . ARG A 1 111 ? 2.537 21.817 14.947 1.00 89.69 111 ARG A C 1
ATOM 836 O O . ARG A 1 111 ? 3.263 21.719 13.965 1.00 89.69 111 ARG A O 1
ATOM 843 N N . TRP A 1 112 ? 2.923 21.483 16.179 1.00 86.44 112 TRP A N 1
ATOM 844 C CA . TRP A 1 112 ? 4.258 20.949 16.460 1.00 86.44 112 TRP A CA 1
ATOM 845 C C . TRP A 1 112 ? 4.508 19.633 15.731 1.00 86.44 112 TRP A C 1
ATOM 847 O O . TRP A 1 112 ? 5.552 19.470 15.104 1.00 86.44 112 TRP A O 1
ATOM 857 N N . PHE A 1 113 ? 3.523 18.734 15.742 1.00 86.94 113 PHE A N 1
ATOM 858 C CA . PHE A 1 113 ? 3.565 17.492 14.982 1.00 86.94 113 PHE A CA 1
ATOM 859 C C . PHE A 1 113 ? 3.764 17.753 13.481 1.00 86.94 113 PHE A C 1
ATOM 861 O O . PHE A 1 113 ? 4.670 17.182 12.873 1.00 86.94 113 PHE A O 1
ATOM 868 N N . ALA A 1 114 ? 2.960 18.639 12.884 1.00 87.69 114 ALA A N 1
ATOM 869 C CA . ALA A 1 114 ? 3.054 18.975 11.467 1.00 87.69 114 ALA A CA 1
ATOM 870 C C . ALA A 1 114 ? 4.401 19.627 11.121 1.00 87.69 114 ALA A C 1
ATOM 872 O O . ALA A 1 114 ? 5.040 19.217 10.157 1.00 87.69 114 ALA A O 1
ATOM 873 N N . ALA A 1 115 ? 4.863 20.588 11.924 1.00 86.69 115 ALA A N 1
ATOM 874 C CA . ALA A 1 115 ? 6.136 21.272 11.719 1.00 86.69 115 ALA A CA 1
ATOM 875 C C . ALA A 1 115 ? 7.330 20.310 11.820 1.00 86.69 115 ALA A C 1
ATOM 877 O O . ALA A 1 115 ? 8.171 20.289 10.925 1.00 86.69 115 ALA A O 1
ATOM 878 N N . GLY A 1 116 ? 7.378 19.473 12.863 1.00 84.38 116 GLY A N 1
ATOM 879 C CA . GLY A 1 116 ? 8.439 18.478 13.040 1.00 84.38 116 GLY A CA 1
ATOM 880 C C . GLY A 1 116 ? 8.454 17.439 11.918 1.00 84.38 116 GLY A C 1
ATOM 881 O O . GLY A 1 116 ? 9.510 17.119 11.378 1.00 84.38 116 GLY A O 1
ATOM 882 N N . THR A 1 117 ? 7.272 16.980 11.502 1.00 84.56 117 THR A N 1
ATOM 883 C CA . THR A 1 117 ? 7.124 16.049 10.377 1.00 84.56 117 THR A CA 1
ATOM 884 C C . THR A 1 117 ? 7.600 16.673 9.064 1.00 84.56 117 THR A C 1
ATOM 886 O O . THR A 1 117 ? 8.354 16.041 8.329 1.00 84.56 117 THR A O 1
ATOM 889 N N . LEU A 1 118 ? 7.207 17.917 8.770 1.00 88.31 118 LEU A N 1
ATOM 890 C CA . LEU A 1 118 ? 7.635 18.632 7.564 1.00 88.31 118 LEU A CA 1
ATOM 891 C C . LEU A 1 118 ? 9.145 18.874 7.546 1.00 88.31 118 LEU A C 1
ATOM 893 O O . LEU A 1 118 ? 9.768 18.678 6.506 1.00 88.31 118 LEU A O 1
ATOM 897 N N . LEU A 1 119 ? 9.740 19.250 8.681 1.00 85.19 119 LEU A N 1
ATOM 898 C CA . LEU A 1 119 ? 11.186 19.428 8.797 1.00 85.19 119 LEU A CA 1
ATOM 899 C C . LEU A 1 119 ? 11.927 18.115 8.512 1.00 85.19 119 LEU A C 1
ATOM 901 O O . LEU A 1 119 ? 12.827 18.085 7.676 1.00 85.19 119 LEU A O 1
ATOM 905 N N . MET A 1 120 ? 11.517 17.024 9.163 1.00 81.88 120 MET A N 1
ATOM 906 C CA . MET A 1 120 ? 12.139 15.710 9.001 1.00 81.88 120 MET A CA 1
ATOM 907 C C . MET A 1 120 ? 12.022 15.200 7.559 1.00 81.88 120 MET A C 1
ATOM 909 O O . MET A 1 120 ? 13.012 14.759 6.978 1.00 81.88 120 MET A O 1
ATOM 913 N N . LEU A 1 121 ? 10.832 15.298 6.958 1.00 81.12 121 LEU A N 1
ATOM 914 C CA . LEU A 1 121 ? 10.613 14.890 5.570 1.00 81.12 121 LEU A CA 1
ATOM 915 C C . LEU A 1 121 ? 11.333 15.804 4.579 1.00 81.12 121 LEU A C 1
ATOM 917 O O . LEU A 1 121 ? 11.801 15.313 3.560 1.00 81.12 121 LEU A O 1
ATOM 921 N N . GLY A 1 122 ? 11.454 17.102 4.869 1.00 84.31 122 GLY A N 1
ATOM 922 C CA . GLY A 1 122 ? 12.216 18.043 4.052 1.00 84.31 122 GLY A CA 1
ATOM 923 C C . GLY A 1 122 ? 13.702 17.691 4.017 1.00 84.31 122 GLY A C 1
ATOM 924 O O . GLY A 1 122 ? 14.280 17.589 2.938 1.00 84.31 122 GLY A O 1
ATOM 925 N N . ILE A 1 123 ? 14.298 17.419 5.183 1.00 79.88 123 ILE A N 1
ATOM 926 C CA . ILE A 1 123 ? 15.691 16.958 5.285 1.00 79.88 123 ILE A CA 1
ATOM 927 C C . ILE A 1 123 ? 15.862 15.635 4.534 1.00 79.88 123 ILE A C 1
ATOM 929 O O . ILE A 1 123 ? 16.750 15.508 3.693 1.00 79.88 123 ILE A O 1
ATOM 933 N N . ALA A 1 124 ? 14.985 14.663 4.792 1.00 79.88 124 ALA A N 1
ATOM 934 C CA . ALA A 1 124 ? 15.075 13.356 4.161 1.00 79.88 124 ALA A CA 1
ATOM 935 C C . ALA A 1 124 ? 14.882 13.438 2.636 1.00 79.88 124 ALA A C 1
ATOM 937 O O . ALA A 1 124 ? 15.609 12.787 1.897 1.00 79.88 124 ALA A O 1
ATOM 938 N N . ALA A 1 125 ? 13.982 14.291 2.140 1.00 80.62 125 ALA A N 1
ATOM 939 C CA . ALA A 1 125 ? 13.781 14.501 0.707 1.00 80.62 125 ALA A CA 1
ATOM 940 C C . ALA A 1 125 ? 15.032 15.068 0.023 1.00 80.62 125 ALA A C 1
ATOM 942 O O . ALA A 1 125 ? 15.380 14.615 -1.065 1.00 80.62 125 ALA A O 1
ATOM 943 N N . VAL A 1 126 ? 15.737 16.007 0.662 1.00 83.81 126 VAL A N 1
ATOM 944 C CA . VAL A 1 126 ? 17.011 16.533 0.143 1.00 83.81 126 VAL A CA 1
ATOM 945 C C . VAL A 1 126 ? 18.071 15.433 0.084 1.00 83.81 126 VAL A C 1
ATOM 947 O O . VAL A 1 126 ? 18.754 15.291 -0.931 1.00 83.81 126 VAL A O 1
ATOM 950 N N . VAL A 1 127 ? 18.185 14.619 1.136 1.00 80.50 127 VAL A N 1
ATOM 951 C CA . VAL A 1 127 ? 19.125 13.488 1.169 1.00 80.50 127 VAL A CA 1
ATOM 952 C C . VAL A 1 127 ? 18.793 12.464 0.080 1.00 80.50 127 VAL A C 1
ATOM 954 O O . VAL A 1 127 ? 19.671 12.070 -0.680 1.00 80.50 127 VAL A O 1
ATOM 957 N N . LEU A 1 128 ? 17.528 12.072 -0.065 1.00 77.00 128 LEU A N 1
ATOM 958 C CA . LEU A 1 128 ? 17.113 11.078 -1.059 1.00 77.00 128 LEU A CA 1
ATOM 959 C C . LEU A 1 128 ? 17.216 11.576 -2.506 1.00 77.00 128 LEU A C 1
ATOM 961 O O . LEU A 1 128 ? 17.452 10.782 -3.416 1.00 77.00 128 LEU A O 1
ATOM 965 N N . ALA A 1 129 ? 17.048 12.879 -2.729 1.00 77.31 129 ALA A N 1
ATOM 966 C CA . ALA A 1 129 ? 17.238 13.484 -4.044 1.00 77.31 129 ALA A CA 1
ATOM 967 C C . ALA A 1 129 ? 18.718 13.549 -4.455 1.00 77.31 129 ALA A C 1
ATOM 969 O O . ALA A 1 129 ? 19.016 13.656 -5.640 1.00 77.31 129 ALA A O 1
ATOM 970 N N . THR A 1 130 ? 19.645 13.503 -3.494 1.00 81.94 130 THR A N 1
ATOM 971 C CA . THR A 1 130 ? 21.088 13.650 -3.746 1.00 81.94 130 THR A CA 1
ATOM 972 C C . THR A 1 130 ? 21.858 12.337 -3.638 1.00 81.94 130 THR A C 1
ATOM 974 O O . THR A 1 130 ? 22.907 12.193 -4.264 1.00 81.94 130 THR A O 1
ATOM 977 N N . LYS A 1 131 ? 21.342 11.353 -2.893 1.00 83.44 131 LYS A N 1
ATOM 978 C CA . LYS A 1 131 ? 21.942 10.022 -2.770 1.00 83.44 131 LYS A CA 1
ATOM 979 C C . LYS A 1 131 ? 21.634 9.183 -4.020 1.00 83.44 131 LYS A C 1
ATOM 981 O O . LYS A 1 131 ? 20.467 9.051 -4.370 1.00 83.44 131 LYS A O 1
ATOM 986 N N . PRO A 1 132 ? 22.616 8.583 -4.706 1.00 80.00 132 PRO A N 1
ATOM 987 C CA . PRO A 1 132 ? 22.336 7.653 -5.802 1.00 80.00 132 PRO A CA 1
ATOM 988 C C . PRO A 1 132 ? 21.731 6.327 -5.292 1.00 80.00 132 PRO A C 1
ATOM 990 O O . PRO A 1 132 ? 21.977 5.926 -4.153 1.00 80.00 132 PRO A O 1
ATOM 993 N N . LEU A 1 133 ? 20.970 5.619 -6.140 1.00 80.19 133 LEU A N 1
ATOM 994 C CA . LEU A 1 133 ? 20.549 4.236 -5.869 1.00 80.19 133 LEU A CA 1
ATOM 995 C C . LEU A 1 133 ? 21.766 3.309 -5.961 1.00 80.19 133 LEU A C 1
ATOM 997 O O . LEU A 1 133 ? 22.145 2.889 -7.049 1.00 80.19 133 LEU A O 1
ATOM 1001 N N . VAL A 1 134 ? 22.397 3.027 -4.825 1.00 82.56 134 VAL A N 1
ATOM 1002 C CA . VAL A 1 134 ? 23.593 2.163 -4.751 1.00 82.56 134 VAL A CA 1
ATOM 1003 C C . VAL A 1 134 ? 23.445 1.010 -3.764 1.00 82.56 134 VAL A C 1
ATOM 1005 O O . VAL A 1 134 ? 24.329 0.166 -3.672 1.00 82.56 134 VAL A O 1
ATOM 1008 N N . ASP A 1 135 ? 22.338 0.966 -3.022 1.00 85.56 135 ASP A N 1
ATOM 1009 C CA . ASP A 1 135 ? 22.091 -0.089 -2.045 1.00 85.56 135 ASP A CA 1
ATOM 1010 C C . ASP A 1 135 ? 21.700 -1.395 -2.780 1.00 85.56 135 ASP A C 1
ATOM 1012 O O . ASP A 1 135 ? 20.963 -1.366 -3.767 1.00 85.56 135 ASP A O 1
ATOM 1016 N N . HIS A 1 136 ? 22.199 -2.546 -2.317 1.00 86.19 136 HIS A N 1
ATOM 1017 C CA . HIS A 1 136 ? 22.007 -3.843 -2.987 1.00 86.19 136 HIS A CA 1
ATOM 1018 C C . HIS A 1 136 ? 20.524 -4.149 -3.269 1.00 86.19 136 HIS A C 1
ATOM 1020 O O . HIS A 1 136 ? 20.132 -4.360 -4.417 1.00 86.19 136 HIS A O 1
ATOM 1026 N N . ASP A 1 137 ? 19.685 -4.084 -2.235 1.00 86.00 137 ASP A N 1
ATOM 1027 C CA . ASP A 1 137 ? 18.285 -4.507 -2.329 1.00 86.00 137 ASP A CA 1
ATOM 1028 C C . ASP A 1 137 ? 17.474 -3.602 -3.265 1.00 86.00 137 ASP A C 1
ATOM 1030 O O . ASP A 1 137 ? 16.645 -4.081 -4.038 1.00 86.00 137 ASP A O 1
ATOM 1034 N N . VAL A 1 138 ? 17.728 -2.284 -3.264 1.00 88.69 138 VAL A N 1
ATOM 1035 C CA . VAL A 1 138 ? 17.011 -1.371 -4.170 1.00 88.69 138 VAL A CA 1
ATOM 1036 C C . VAL A 1 138 ? 17.381 -1.590 -5.625 1.00 88.69 138 VAL A C 1
ATOM 1038 O O . VAL A 1 138 ? 16.508 -1.493 -6.489 1.00 88.69 138 VAL A O 1
ATOM 1041 N N . LEU A 1 139 ? 18.642 -1.926 -5.898 1.00 89.75 139 LEU A N 1
ATOM 1042 C CA . LEU A 1 139 ? 19.071 -2.309 -7.235 1.00 89.75 139 LEU A CA 1
ATOM 1043 C C . LEU A 1 139 ? 18.383 -3.605 -7.667 1.00 89.75 139 LEU A C 1
ATOM 1045 O O . LEU A 1 139 ? 17.870 -3.662 -8.782 1.00 89.75 139 LEU A O 1
ATOM 1049 N N . GLU A 1 140 ? 18.271 -4.595 -6.779 1.00 90.38 140 GLU A N 1
ATOM 1050 C CA . GLU A 1 140 ? 17.529 -5.828 -7.057 1.00 90.38 140 GLU A CA 1
ATOM 1051 C C . GLU A 1 140 ? 16.057 -5.538 -7.406 1.00 90.38 140 GLU A C 1
ATOM 1053 O O . GLU A 1 140 ? 15.544 -6.005 -8.431 1.00 90.38 140 GLU A O 1
ATOM 1058 N N . TYR A 1 141 ? 15.384 -4.696 -6.611 1.00 91.81 141 TYR A N 1
ATOM 1059 C CA . TYR A 1 141 ? 13.999 -4.293 -6.867 1.00 91.81 141 TYR A CA 1
ATOM 1060 C C . TYR A 1 141 ? 13.840 -3.548 -8.193 1.00 91.81 141 TYR A C 1
ATOM 1062 O O . TYR A 1 141 ? 12.900 -3.826 -8.943 1.00 91.81 141 TYR A O 1
ATOM 1070 N N . ALA A 1 142 ? 14.747 -2.617 -8.491 1.00 92.25 142 ALA A N 1
ATOM 1071 C CA . ALA A 1 142 ? 14.711 -1.818 -9.707 1.00 92.25 142 ALA A CA 1
ATOM 1072 C C . ALA A 1 142 ? 14.964 -2.677 -10.953 1.00 92.25 142 ALA A C 1
ATOM 1074 O O . ALA A 1 142 ? 14.220 -2.571 -11.930 1.00 92.25 142 ALA A O 1
ATOM 1075 N N . VAL A 1 143 ? 15.956 -3.575 -10.912 1.00 92.75 143 VAL A N 1
ATOM 1076 C CA . VAL A 1 143 ? 16.266 -4.495 -12.017 1.00 92.75 143 VAL A CA 1
ATOM 1077 C C . VAL A 1 143 ? 15.100 -5.450 -12.260 1.00 92.75 143 VAL A C 1
ATOM 1079 O O . VAL A 1 143 ? 14.650 -5.590 -13.400 1.00 92.75 143 VAL A O 1
ATOM 1082 N N . ARG A 1 144 ? 14.529 -6.048 -11.206 1.00 93.06 144 ARG A N 1
ATOM 1083 C CA . ARG A 1 144 ? 13.358 -6.925 -11.354 1.00 93.06 144 ARG A CA 1
ATOM 1084 C C . ARG A 1 144 ? 12.129 -6.164 -11.856 1.00 93.06 144 ARG A C 1
ATOM 1086 O O . ARG A 1 144 ? 11.423 -6.656 -12.734 1.00 93.06 144 ARG A O 1
ATOM 1093 N N . GLY A 1 145 ? 11.889 -4.953 -11.356 1.00 94.75 145 GLY A N 1
ATOM 1094 C CA . GLY A 1 145 ? 10.810 -4.085 -11.828 1.00 94.75 145 GLY A CA 1
ATOM 1095 C C . GLY A 1 145 ? 10.968 -3.682 -13.295 1.00 94.75 145 GLY A C 1
ATOM 1096 O O . GLY A 1 145 ? 9.981 -3.631 -14.037 1.00 94.75 145 GLY A O 1
ATOM 1097 N N . ARG A 1 146 ? 12.210 -3.463 -13.744 1.00 94.06 146 ARG A N 1
ATOM 1098 C CA . ARG A 1 146 ? 12.527 -3.201 -15.149 1.00 94.06 146 ARG A CA 1
ATOM 1099 C C . ARG A 1 146 ? 12.292 -4.425 -16.026 1.00 94.06 146 ARG A C 1
ATOM 1101 O O . ARG A 1 146 ? 11.700 -4.287 -17.092 1.00 94.06 146 ARG A O 1
ATOM 1108 N N . TRP A 1 147 ? 12.671 -5.612 -15.563 1.00 93.62 147 TRP A N 1
ATOM 1109 C CA . TRP A 1 147 ? 12.370 -6.857 -16.267 1.00 93.62 147 TRP A CA 1
ATOM 1110 C C . TRP A 1 147 ? 10.853 -7.013 -16.472 1.00 93.62 147 TRP A C 1
ATOM 1112 O O . TRP A 1 147 ? 10.405 -7.201 -17.608 1.00 93.62 147 TRP A O 1
ATOM 1122 N N . PHE A 1 148 ? 10.038 -6.822 -15.430 1.00 95.50 148 PHE A N 1
ATOM 1123 C CA . PHE A 1 148 ? 8.575 -6.833 -15.565 1.00 95.50 148 PHE A CA 1
ATOM 1124 C C . PHE A 1 148 ? 8.049 -5.766 -16.533 1.00 95.50 148 PHE A C 1
ATOM 1126 O O . PHE A 1 148 ? 7.099 -6.020 -17.263 1.00 95.50 148 PHE A O 1
ATOM 1133 N N . LEU A 1 149 ? 8.662 -4.581 -16.587 1.00 96.06 149 LEU A N 1
ATOM 1134 C CA . LEU A 1 149 ? 8.281 -3.530 -17.536 1.00 96.06 149 LEU A CA 1
ATOM 1135 C C . LEU A 1 149 ? 8.597 -3.909 -18.991 1.00 96.06 149 LEU A C 1
ATOM 1137 O O . LEU A 1 149 ? 7.843 -3.568 -19.907 1.00 96.06 149 LEU A O 1
ATOM 1141 N N . ASP A 1 150 ? 9.725 -4.573 -19.219 1.00 94.31 150 ASP A N 1
ATOM 1142 C CA . ASP A 1 150 ? 10.189 -4.936 -20.556 1.00 94.31 150 ASP A CA 1
ATOM 1143 C C . ASP A 1 150 ? 9.460 -6.166 -21.109 1.00 94.31 150 ASP A C 1
ATOM 1145 O O . ASP A 1 150 ? 9.182 -6.212 -22.303 1.00 94.31 150 ASP A O 1
ATOM 1149 N N . THR A 1 151 ? 9.098 -7.119 -20.247 1.00 93.88 151 THR A N 1
ATOM 1150 C CA . THR A 1 151 ? 8.352 -8.335 -20.631 1.00 93.88 151 THR A CA 1
ATOM 1151 C C . THR A 1 151 ? 6.837 -8.181 -20.526 1.00 93.88 151 THR A C 1
ATOM 1153 O O . THR A 1 151 ? 6.107 -8.828 -21.269 1.00 93.88 151 THR A O 1
ATOM 1156 N N . LEU A 1 152 ? 6.359 -7.301 -19.639 1.00 96.50 152 LEU A N 1
ATOM 1157 C CA . LEU A 1 152 ? 4.944 -7.153 -19.284 1.00 96.50 152 LEU A CA 1
ATOM 1158 C C . LEU A 1 152 ? 4.311 -8.493 -18.891 1.00 96.50 152 LEU A C 1
ATOM 1160 O O . LEU A 1 152 ? 3.194 -8.822 -19.293 1.00 96.50 152 LEU A O 1
ATOM 1164 N N . GLU A 1 153 ? 5.036 -9.242 -18.065 1.00 95.88 153 GLU A N 1
ATOM 1165 C CA . GLU A 1 153 ? 4.655 -10.562 -17.580 1.00 95.88 153 GLU A CA 1
ATOM 1166 C C . GLU A 1 153 ? 5.229 -10.811 -16.177 1.00 95.88 153 GLU A C 1
ATOM 1168 O O . GLU A 1 153 ? 6.294 -10.302 -15.824 1.00 95.88 153 GLU A O 1
ATOM 1173 N N . VAL A 1 154 ? 4.517 -11.601 -15.370 1.00 94.88 154 VAL A N 1
ATOM 1174 C CA . VAL A 1 154 ? 5.049 -12.198 -14.139 1.00 94.88 154 VAL A CA 1
ATOM 1175 C C . VAL A 1 154 ? 5.098 -13.711 -14.328 1.00 94.88 154 VAL A C 1
ATOM 1177 O O . VAL A 1 154 ? 4.073 -14.383 -14.221 1.00 94.88 154 VAL A O 1
ATOM 1180 N N . THR A 1 155 ? 6.295 -14.244 -14.581 1.00 92.19 155 THR A N 1
ATOM 1181 C CA . THR A 1 155 ? 6.549 -15.689 -14.644 1.00 92.19 155 THR A CA 1
ATOM 1182 C C . THR A 1 155 ? 7.099 -16.233 -13.331 1.00 92.19 155 THR A C 1
ATOM 1184 O O . THR A 1 155 ? 7.854 -15.569 -12.610 1.00 92.19 155 THR A O 1
ATOM 1187 N N . TYR A 1 156 ? 6.739 -17.486 -13.045 1.00 91.25 156 TYR A N 1
ATOM 1188 C CA . TYR A 1 156 ? 7.359 -18.293 -12.002 1.00 91.25 156 TYR A CA 1
ATOM 1189 C C . TYR A 1 156 ? 8.295 -19.304 -12.643 1.00 91.25 156 TYR A C 1
ATOM 1191 O O . TYR A 1 156 ? 7.861 -20.230 -13.323 1.00 91.25 156 TYR A O 1
ATOM 1199 N N . GLU A 1 157 ? 9.585 -19.119 -12.396 1.00 89.38 157 GLU A N 1
ATOM 1200 C CA . GLU A 1 157 ? 10.652 -19.955 -12.928 1.00 89.38 157 GLU A CA 1
ATOM 1201 C C . GLU A 1 157 ? 11.547 -20.422 -11.783 1.00 89.38 157 GLU A C 1
ATOM 1203 O O . GLU A 1 157 ? 11.746 -19.707 -10.800 1.00 89.38 157 GLU A O 1
ATOM 1208 N N . ARG A 1 158 ? 12.121 -21.621 -11.910 1.00 87.56 158 ARG A N 1
ATOM 1209 C CA . ARG A 1 158 ? 13.060 -22.151 -10.906 1.00 87.56 158 ARG A CA 1
ATOM 1210 C C . ARG A 1 158 ? 14.381 -21.383 -10.869 1.00 87.56 158 ARG A C 1
ATOM 1212 O O . ARG A 1 158 ? 14.972 -21.243 -9.798 1.00 87.56 158 ARG A O 1
ATOM 1219 N N . HIS A 1 159 ? 14.818 -20.913 -12.038 1.00 88.25 159 HIS A N 1
ATOM 1220 C CA . HIS A 1 159 ? 16.094 -20.234 -12.267 1.00 88.25 159 HIS A CA 1
ATOM 1221 C C . HIS A 1 159 ? 15.885 -18.981 -13.130 1.00 88.25 159 HIS A C 1
ATOM 1223 O O . HIS A 1 159 ? 16.267 -18.978 -14.299 1.00 88.25 159 HIS A O 1
ATOM 1229 N N . PRO A 1 160 ? 15.243 -17.935 -12.584 1.00 86.31 160 PRO A N 1
ATOM 1230 C CA . PRO A 1 160 ? 14.986 -16.716 -13.332 1.00 86.31 160 PRO A CA 1
ATOM 1231 C C . PRO A 1 160 ? 16.300 -15.963 -13.567 1.00 86.31 160 PRO A C 1
ATOM 1233 O O . PRO A 1 160 ? 16.876 -15.385 -12.643 1.00 86.31 160 PRO A O 1
ATOM 1236 N N . PHE A 1 161 ? 16.757 -15.974 -14.819 1.00 88.88 161 PHE A N 1
ATOM 1237 C CA . PHE A 1 161 ? 18.002 -15.351 -15.263 1.00 88.88 161 PHE A CA 1
ATOM 1238 C C . PHE A 1 161 ? 17.757 -14.440 -16.470 1.00 88.88 161 PHE A C 1
ATOM 1240 O O . PHE A 1 161 ? 17.282 -14.900 -17.509 1.00 88.88 161 PHE A O 1
ATOM 1247 N N . ASP A 1 162 ? 18.113 -13.160 -16.356 1.00 86.56 162 ASP A N 1
ATOM 1248 C CA . ASP A 1 162 ? 18.085 -12.228 -17.486 1.00 86.56 162 ASP A CA 1
ATOM 1249 C C . ASP A 1 162 ? 19.458 -12.190 -18.166 1.00 86.56 162 ASP A C 1
ATOM 1251 O O . ASP A 1 162 ? 20.404 -11.545 -17.711 1.00 86.56 162 ASP A O 1
ATOM 1255 N N . ALA A 1 163 ? 19.560 -12.874 -19.307 1.00 87.44 163 ALA A N 1
ATOM 1256 C CA . ALA A 1 163 ? 20.797 -12.971 -20.076 1.00 87.44 163 ALA A CA 1
ATOM 1257 C C . ALA A 1 163 ? 21.320 -11.618 -20.595 1.00 87.44 163 ALA A C 1
ATOM 1259 O O . ALA A 1 163 ? 22.489 -11.525 -20.963 1.00 87.44 163 ALA A O 1
ATOM 1260 N N . ARG A 1 164 ? 20.489 -10.565 -20.637 1.00 86.56 164 ARG A N 1
ATOM 1261 C CA . ARG A 1 164 ? 20.887 -9.246 -21.165 1.00 86.56 164 ARG A CA 1
ATOM 1262 C C . ARG A 1 164 ? 21.766 -8.462 -20.199 1.00 86.56 164 ARG A C 1
ATOM 1264 O O . ARG A 1 164 ? 22.612 -7.693 -20.640 1.00 86.56 164 ARG A O 1
ATOM 1271 N N . ASN A 1 165 ? 21.542 -8.626 -18.899 1.00 84.94 165 ASN A N 1
ATOM 1272 C CA . ASN A 1 165 ? 22.263 -7.909 -17.843 1.00 84.94 165 ASN A CA 1
ATOM 1273 C C . ASN A 1 165 ? 22.957 -8.855 -16.847 1.00 84.94 165 ASN A C 1
ATOM 1275 O O . ASN A 1 165 ? 23.630 -8.381 -15.938 1.00 84.94 165 ASN A O 1
ATOM 1279 N N . GLY A 1 166 ? 22.813 -10.174 -17.015 1.00 86.94 166 GLY A N 1
ATOM 1280 C CA . GLY A 1 166 ? 23.400 -11.182 -16.135 1.00 86.94 166 GLY A CA 1
ATOM 1281 C C . GLY A 1 166 ? 22.710 -11.291 -14.774 1.00 86.94 166 GLY A C 1
ATOM 1282 O O . GLY A 1 166 ? 23.255 -11.918 -13.867 1.00 86.94 166 GLY A O 1
ATOM 1283 N N . PHE A 1 167 ? 21.537 -10.680 -14.600 1.00 87.56 167 PHE A N 1
ATOM 1284 C CA . PHE A 1 167 ? 20.832 -10.674 -13.328 1.00 87.56 167 PHE A CA 1
ATOM 1285 C C . PHE A 1 167 ? 20.181 -12.029 -13.054 1.00 87.56 167 PHE A C 1
ATOM 1287 O O . PHE A 1 167 ? 19.343 -12.505 -13.824 1.00 87.56 167 PHE A O 1
ATOM 1294 N N . TYR A 1 168 ? 20.539 -12.629 -11.922 1.00 86.50 168 TYR A N 1
ATOM 1295 C CA . TYR A 1 168 ? 19.926 -13.850 -11.417 1.00 86.50 168 TYR A CA 1
ATOM 1296 C C . TYR A 1 168 ? 19.057 -13.525 -10.207 1.00 86.50 168 TYR A C 1
ATOM 1298 O O . TYR A 1 168 ? 19.556 -13.070 -9.179 1.00 86.50 168 TYR A O 1
ATOM 1306 N N . TYR A 1 169 ? 17.754 -13.774 -10.319 1.00 84.06 169 TYR A N 1
ATOM 1307 C CA . TYR A 1 169 ? 16.823 -13.492 -9.235 1.00 84.06 169 TYR A CA 1
ATOM 1308 C C . TYR A 1 169 ? 16.690 -14.703 -8.308 1.00 84.06 169 TYR A C 1
ATOM 1310 O O . TYR A 1 169 ? 16.320 -15.802 -8.721 1.00 84.06 169 TYR A O 1
ATOM 1318 N N . VAL A 1 170 ? 16.976 -14.499 -7.025 1.00 78.06 170 VAL A N 1
ATOM 1319 C CA . VAL A 1 170 ? 17.006 -15.576 -6.022 1.00 78.06 170 VAL A CA 1
ATOM 1320 C C . VAL A 1 170 ? 15.656 -15.827 -5.345 1.00 78.06 170 VAL A C 1
ATOM 1322 O O . VAL A 1 170 ? 15.510 -16.828 -4.646 1.00 78.06 170 VAL A O 1
ATOM 1325 N N . GLY A 1 171 ? 14.658 -14.969 -5.583 1.00 73.69 171 GLY A N 1
ATOM 1326 C CA . GLY A 1 171 ? 13.304 -15.127 -5.041 1.00 73.69 171 GLY A CA 1
ATOM 1327 C C . GLY A 1 171 ? 13.090 -14.543 -3.643 1.00 73.69 171 GLY A C 1
ATOM 1328 O O . GLY A 1 171 ? 11.993 -14.651 -3.116 1.00 73.69 171 GLY A O 1
ATOM 1329 N N . LEU A 1 172 ? 14.087 -13.896 -3.034 1.00 73.06 172 LEU A N 1
ATOM 1330 C CA . LEU A 1 172 ? 14.054 -13.516 -1.610 1.00 73.06 172 LEU A CA 1
ATOM 1331 C C . LEU A 1 172 ? 12.971 -12.489 -1.232 1.00 73.06 172 LEU A C 1
ATOM 1333 O O . LEU A 1 172 ? 12.618 -12.364 -0.055 1.00 73.06 172 LEU A O 1
ATOM 1337 N N . HIS A 1 173 ? 12.424 -11.763 -2.207 1.00 80.88 173 HIS A N 1
ATOM 1338 C CA . HIS A 1 173 ? 11.574 -10.603 -1.957 1.00 80.88 173 HIS A CA 1
ATOM 1339 C C . HIS A 1 173 ? 10.187 -10.713 -2.590 1.00 80.88 173 HIS A C 1
ATOM 1341 O O . HIS A 1 173 ? 10.012 -11.294 -3.657 1.00 80.88 173 HIS A O 1
ATOM 1347 N N . GLY A 1 174 ? 9.189 -10.092 -1.959 1.00 87.25 174 GLY A N 1
ATOM 1348 C CA . GLY A 1 174 ? 7.843 -10.015 -2.521 1.00 87.25 174 GLY A CA 1
ATOM 1349 C C . GLY A 1 174 ? 7.789 -9.141 -3.781 1.00 87.25 174 GLY A C 1
ATOM 1350 O O . GLY A 1 174 ? 8.608 -8.242 -3.979 1.00 87.25 174 GLY A O 1
ATOM 1351 N N . HIS A 1 175 ? 6.797 -9.369 -4.646 1.00 93.38 175 HIS A N 1
ATOM 1352 C CA . HIS A 1 175 ? 6.684 -8.633 -5.913 1.00 93.38 175 HIS A CA 1
ATOM 1353 C C . HIS A 1 175 ? 6.160 -7.201 -5.765 1.00 93.38 175 HIS A C 1
ATOM 1355 O O . HIS A 1 175 ? 6.296 -6.424 -6.710 1.00 93.38 175 HIS A O 1
ATOM 1361 N N . SER A 1 176 ? 5.584 -6.826 -4.613 1.00 95.62 176 SER A N 1
ATOM 1362 C CA . SER A 1 176 ? 4.933 -5.518 -4.458 1.00 95.62 176 SER A CA 1
ATOM 1363 C C . SER A 1 176 ? 5.859 -4.354 -4.812 1.00 95.62 176 SER A C 1
ATOM 1365 O O . SER A 1 176 ? 5.507 -3.521 -5.642 1.00 95.62 176 SER A O 1
ATOM 1367 N N . PHE A 1 177 ? 7.051 -4.302 -4.212 1.00 94.06 177 PHE A N 1
ATOM 1368 C CA . PHE A 1 177 ? 7.963 -3.171 -4.375 1.00 94.06 177 PHE A CA 1
ATOM 1369 C C . PHE A 1 177 ? 8.622 -3.116 -5.770 1.00 94.06 177 PHE A C 1
ATOM 1371 O O . PHE A 1 177 ? 8.570 -2.047 -6.380 1.00 94.06 177 PHE A O 1
ATOM 1378 N N . PRO A 1 178 ? 9.123 -4.228 -6.359 1.00 95.44 178 PRO A N 1
ATOM 1379 C CA . PRO A 1 178 ? 9.537 -4.254 -7.768 1.00 95.44 178 PRO A CA 1
ATOM 1380 C C . PRO A 1 178 ? 8.455 -3.762 -8.738 1.00 95.44 178 PRO A C 1
ATOM 1382 O O . PRO A 1 178 ? 8.741 -3.007 -9.665 1.00 95.44 178 PRO A O 1
ATOM 1385 N N . LEU A 1 179 ? 7.192 -4.131 -8.510 1.00 97.44 179 LEU A N 1
ATOM 1386 C CA . LEU A 1 179 ? 6.086 -3.698 -9.367 1.00 97.44 179 LEU A CA 1
ATOM 1387 C C . LEU A 1 179 ? 5.764 -2.204 -9.237 1.00 97.44 179 LEU A C 1
ATOM 1389 O O . LEU A 1 179 ? 5.154 -1.650 -10.147 1.00 97.44 179 LEU A O 1
ATOM 1393 N N . LEU A 1 180 ? 6.203 -1.518 -8.174 1.00 97.00 180 LEU A N 1
ATOM 1394 C CA . LEU A 1 180 ? 6.147 -0.053 -8.130 1.00 97.00 180 LEU A CA 1
ATOM 1395 C C . LEU A 1 180 ? 7.131 0.561 -9.138 1.00 97.00 180 LEU A C 1
ATOM 1397 O O . LEU A 1 180 ? 6.766 1.498 -9.841 1.00 97.00 180 LEU A O 1
ATOM 1401 N N . PHE A 1 181 ? 8.332 0.002 -9.310 1.00 96.75 181 PHE A N 1
ATOM 1402 C CA . PHE A 1 181 ? 9.230 0.442 -10.388 1.00 96.75 181 PHE A CA 1
ATOM 1403 C C . PHE A 1 181 ? 8.623 0.177 -11.771 1.00 96.75 181 PHE A C 1
ATOM 1405 O O . PHE A 1 181 ? 8.710 1.024 -12.658 1.00 96.75 181 PHE A O 1
ATOM 1412 N N . THR A 1 182 ? 7.943 -0.961 -11.949 1.00 97.62 182 THR A N 1
ATOM 1413 C CA . THR A 1 182 ? 7.181 -1.239 -13.177 1.00 97.62 182 THR A CA 1
ATOM 1414 C C . THR A 1 182 ? 6.079 -0.204 -13.399 1.00 97.62 182 THR A C 1
ATOM 1416 O O . THR A 1 182 ? 5.946 0.312 -14.505 1.00 97.62 182 THR A O 1
ATOM 1419 N N . TRP A 1 183 ? 5.315 0.133 -12.356 1.00 98.19 183 TRP A N 1
ATOM 1420 C CA . TRP A 1 183 ? 4.267 1.153 -12.409 1.00 98.19 183 TRP A CA 1
ATOM 1421 C C . TRP A 1 183 ? 4.807 2.506 -12.867 1.00 98.19 183 TRP A C 1
ATOM 1423 O O . TRP A 1 183 ? 4.270 3.095 -13.804 1.00 98.19 183 TRP A O 1
ATOM 1433 N N . ASP A 1 184 ? 5.893 2.973 -12.254 1.00 97.75 184 ASP A N 1
ATOM 1434 C CA . ASP A 1 184 ? 6.531 4.233 -12.629 1.00 97.75 184 ASP A CA 1
ATOM 1435 C C . ASP A 1 184 ? 7.041 4.203 -14.075 1.00 97.75 184 ASP A C 1
ATOM 1437 O O . ASP A 1 184 ? 6.773 5.115 -14.858 1.00 97.75 184 ASP A O 1
ATOM 1441 N N . GLY A 1 185 ? 7.686 3.105 -14.474 1.00 97.69 185 GLY A N 1
ATOM 1442 C CA . GLY A 1 185 ? 8.183 2.916 -15.832 1.00 97.69 185 GLY A CA 1
ATOM 1443 C C . GLY A 1 185 ? 7.084 2.894 -16.901 1.00 97.69 185 GLY A C 1
ATOM 1444 O O . GLY A 1 185 ? 7.298 3.375 -18.016 1.00 97.69 185 GLY A O 1
ATOM 1445 N N . LEU A 1 186 ? 5.884 2.400 -16.577 1.00 97.75 186 LEU A N 1
ATOM 1446 C CA . LEU A 1 186 ? 4.727 2.498 -17.470 1.00 97.75 186 LEU A CA 1
ATOM 1447 C C . LEU A 1 186 ? 4.327 3.963 -17.697 1.00 97.75 186 LEU A C 1
ATOM 1449 O O . LEU A 1 186 ? 4.066 4.352 -18.836 1.00 97.75 186 LEU A O 1
ATOM 1453 N N . TRP A 1 187 ? 4.320 4.786 -16.644 1.00 97.69 187 TRP A N 1
ATOM 1454 C CA . TRP A 1 187 ? 4.068 6.224 -16.770 1.00 97.69 187 TRP A CA 1
ATOM 1455 C C . TRP A 1 187 ? 5.175 6.932 -17.551 1.00 97.69 187 TRP A C 1
ATOM 1457 O O . TRP A 1 187 ? 4.865 7.751 -18.413 1.00 97.69 187 TRP A O 1
ATOM 1467 N N . GLN A 1 188 ? 6.443 6.578 -17.328 1.00 97.19 188 GLN A N 1
ATOM 1468 C CA . GLN A 1 188 ? 7.577 7.136 -18.073 1.00 97.19 188 GLN A CA 1
ATOM 1469 C C . GLN A 1 188 ? 7.462 6.881 -19.581 1.00 97.19 188 GLN A C 1
ATOM 1471 O O . GLN A 1 188 ? 7.713 7.785 -20.376 1.00 97.19 188 GLN A O 1
ATOM 1476 N N . ARG A 1 189 ? 6.995 5.691 -19.994 1.00 95.81 189 ARG A N 1
ATOM 1477 C CA . ARG A 1 189 ? 6.725 5.385 -21.414 1.00 95.81 189 ARG A CA 1
ATOM 1478 C C . ARG A 1 189 ? 5.681 6.319 -22.042 1.00 95.81 189 ARG A C 1
ATOM 1480 O O . ARG A 1 189 ? 5.737 6.541 -23.246 1.00 95.81 189 ARG A O 1
ATOM 1487 N N . ILE A 1 190 ? 4.747 6.862 -21.256 1.00 94.50 190 ILE A N 1
ATOM 1488 C CA . ILE A 1 190 ? 3.734 7.821 -21.730 1.00 94.50 190 ILE A CA 1
ATOM 1489 C C . ILE A 1 190 ? 4.261 9.257 -21.690 1.00 94.50 190 ILE A C 1
ATOM 1491 O O . ILE A 1 190 ? 4.047 10.026 -22.623 1.00 94.50 190 ILE A O 1
ATOM 1495 N N . THR A 1 191 ? 4.921 9.644 -20.601 1.00 96.00 191 THR A N 1
ATOM 1496 C CA . THR A 1 191 ? 5.322 11.036 -20.349 1.00 96.00 191 THR A CA 1
ATOM 1497 C C . THR A 1 191 ? 6.654 11.402 -21.010 1.00 96.00 191 THR A C 1
ATOM 1499 O O . THR A 1 191 ? 7.007 12.587 -21.082 1.00 96.00 191 THR A O 1
ATOM 1502 N N . GLY A 1 192 ? 7.416 10.398 -21.455 1.00 95.62 192 GLY A N 1
ATOM 1503 C CA . GLY A 1 192 ? 8.791 10.536 -21.931 1.00 95.62 192 GLY A CA 1
ATOM 1504 C C . GLY A 1 192 ? 9.748 11.035 -20.847 1.00 95.62 192 GLY A C 1
ATOM 1505 O O . GLY A 1 192 ? 10.765 11.639 -21.172 1.00 95.62 192 GLY A O 1
ATOM 1506 N N . ALA A 1 193 ? 9.381 10.904 -19.569 1.00 94.81 193 ALA A N 1
ATOM 1507 C CA . ALA A 1 193 ? 10.257 11.250 -18.457 1.00 94.81 193 ALA A CA 1
ATOM 1508 C C . ALA A 1 193 ? 11.303 10.152 -18.235 1.00 94.81 193 ALA A C 1
ATOM 1510 O O . ALA A 1 193 ? 11.066 8.981 -18.525 1.00 94.81 193 ALA A O 1
ATOM 1511 N N . THR A 1 194 ? 12.444 10.541 -17.684 1.00 87.94 194 THR A N 1
ATOM 1512 C CA . THR A 1 194 ? 13.514 9.639 -17.256 1.00 87.94 194 THR A CA 1
ATOM 1513 C C . THR A 1 194 ? 13.863 10.006 -15.824 1.00 87.94 194 THR A C 1
ATOM 1515 O O . THR A 1 194 ? 14.113 11.181 -15.561 1.00 87.94 194 THR A O 1
ATOM 1518 N N . GLY A 1 195 ? 13.840 9.046 -14.904 1.00 88.06 195 GLY A N 1
ATOM 1519 C CA . GLY A 1 195 ? 14.074 9.329 -13.491 1.00 88.06 195 GLY A CA 1
ATOM 1520 C C . GLY A 1 195 ? 13.539 8.250 -12.565 1.00 88.06 195 GLY A C 1
ATOM 1521 O O . GLY A 1 195 ? 12.964 7.263 -13.015 1.00 88.06 195 GLY A O 1
ATOM 1522 N N . ASP A 1 196 ? 13.737 8.436 -11.267 1.00 90.38 196 ASP A N 1
ATOM 1523 C CA . ASP A 1 196 ? 13.341 7.477 -10.229 1.00 90.38 196 ASP A CA 1
ATOM 1524 C C . ASP A 1 196 ? 12.900 8.161 -8.919 1.00 90.38 196 ASP A C 1
ATOM 1526 O O . ASP A 1 196 ? 12.760 7.512 -7.876 1.00 90.38 196 ASP A O 1
ATOM 1530 N N . LEU A 1 197 ? 12.606 9.468 -8.967 1.00 91.06 197 LEU A N 1
ATOM 1531 C CA . LEU A 1 197 ? 12.142 10.234 -7.805 1.00 91.06 197 LEU A CA 1
ATOM 1532 C C . LEU A 1 197 ? 10.892 9.636 -7.146 1.00 91.06 197 LEU A C 1
ATOM 1534 O O . LEU A 1 197 ? 10.799 9.620 -5.917 1.00 91.06 197 LEU A O 1
ATOM 1538 N N . TRP A 1 198 ? 9.922 9.137 -7.924 1.00 93.62 198 TRP A N 1
ATOM 1539 C CA . TRP A 1 198 ? 8.701 8.574 -7.339 1.00 93.62 198 TRP A CA 1
ATOM 1540 C C . TRP A 1 198 ? 8.955 7.260 -6.589 1.00 93.62 198 TRP A C 1
ATOM 1542 O O . TRP A 1 198 ? 8.620 7.226 -5.401 1.00 93.62 198 TRP A O 1
ATOM 1552 N N . PRO A 1 199 ? 9.597 6.224 -7.170 1.00 91.75 199 PRO A N 1
ATOM 1553 C CA . PRO A 1 199 ? 9.952 5.019 -6.418 1.00 91.75 199 PRO A CA 1
ATOM 1554 C C . PRO A 1 199 ? 10.769 5.323 -5.154 1.00 91.75 199 PRO A C 1
ATOM 1556 O O . PRO A 1 199 ? 10.482 4.786 -4.085 1.00 91.75 199 PRO A O 1
ATOM 1559 N N . ARG A 1 200 ? 11.720 6.262 -5.234 1.00 88.50 200 ARG A N 1
ATOM 1560 C CA . ARG A 1 200 ? 12.516 6.725 -4.086 1.00 88.50 200 ARG A CA 1
ATOM 1561 C C . ARG A 1 200 ? 11.679 7.359 -2.980 1.00 88.50 200 ARG A C 1
ATOM 1563 O O . ARG A 1 200 ? 11.953 7.152 -1.799 1.00 88.50 200 ARG A O 1
ATOM 1570 N N . SER A 1 201 ? 10.646 8.111 -3.353 1.00 91.00 201 SER A N 1
ATOM 1571 C CA . SER A 1 201 ? 9.754 8.782 -2.403 1.00 91.00 201 SER A CA 1
ATOM 1572 C C . SER A 1 201 ? 8.902 7.817 -1.579 1.00 91.00 201 SER A C 1
ATOM 1574 O O . SER A 1 201 ? 8.402 8.205 -0.523 1.00 91.00 201 SER A O 1
ATOM 1576 N N . ILE A 1 202 ? 8.748 6.561 -2.019 1.00 92.75 202 ILE A N 1
ATOM 1577 C CA . ILE A 1 202 ? 7.923 5.562 -1.333 1.00 92.75 202 ILE A CA 1
ATOM 1578 C C . ILE A 1 202 ? 8.412 5.329 0.099 1.00 92.75 202 ILE A C 1
ATOM 1580 O O . ILE A 1 202 ? 7.595 5.261 1.018 1.00 92.75 202 ILE A O 1
ATOM 1584 N N . THR A 1 203 ? 9.727 5.292 0.320 1.00 90.56 203 THR A N 1
ATOM 1585 C CA . THR A 1 203 ? 10.314 5.169 1.661 1.00 90.56 203 THR A CA 1
ATOM 1586 C C . THR A 1 203 ? 9.837 6.296 2.587 1.00 90.56 203 THR A C 1
ATOM 1588 O O . THR A 1 203 ? 9.360 6.021 3.690 1.00 90.56 203 THR A O 1
ATOM 1591 N N . LEU A 1 204 ? 9.874 7.552 2.124 1.00 91.19 204 LEU A N 1
ATOM 1592 C CA . LEU A 1 204 ? 9.426 8.712 2.910 1.00 91.19 204 LEU A CA 1
ATOM 1593 C C . LEU A 1 204 ? 7.915 8.755 3.081 1.00 91.19 204 LEU A C 1
ATOM 1595 O O . LEU A 1 204 ? 7.432 9.083 4.163 1.00 91.19 204 LEU A O 1
ATOM 1599 N N . TRP A 1 205 ? 7.170 8.397 2.036 1.00 93.81 205 TRP A N 1
ATOM 1600 C CA . TRP A 1 205 ? 5.717 8.317 2.087 1.00 93.81 205 TRP A CA 1
ATOM 1601 C C . TRP A 1 205 ? 5.261 7.371 3.196 1.00 93.81 205 TRP A C 1
ATOM 1603 O O . TRP A 1 205 ? 4.436 7.742 4.031 1.00 93.81 205 TRP A O 1
ATOM 1613 N N . TYR A 1 206 ? 5.831 6.166 3.261 1.00 94.94 206 TYR A N 1
ATOM 1614 C CA . TYR A 1 206 ? 5.458 5.212 4.299 1.00 94.94 206 TYR A CA 1
ATOM 1615 C C . TYR A 1 206 ? 6.020 5.567 5.675 1.00 94.94 206 TYR A C 1
ATOM 1617 O O . TYR A 1 206 ? 5.321 5.330 6.656 1.00 94.94 206 TYR A O 1
ATOM 1625 N N . ALA A 1 207 ? 7.203 6.181 5.775 1.00 93.50 207 ALA A N 1
ATOM 1626 C CA . ALA A 1 207 ? 7.719 6.674 7.054 1.00 93.50 207 ALA A CA 1
ATOM 1627 C C . ALA A 1 207 ? 6.821 7.779 7.639 1.00 93.50 207 ALA A C 1
ATOM 1629 O O . ALA A 1 207 ? 6.495 7.765 8.827 1.00 93.50 207 ALA A O 1
ATOM 1630 N N . TRP A 1 208 ? 6.345 8.694 6.789 1.00 93.81 208 TRP A N 1
ATOM 1631 C CA . TRP A 1 208 ? 5.342 9.687 7.160 1.00 93.81 208 TRP A CA 1
ATOM 1632 C C . TRP A 1 208 ? 4.045 9.031 7.638 1.00 93.81 208 TRP A C 1
ATOM 1634 O O . TRP A 1 208 ? 3.539 9.373 8.708 1.00 93.81 208 TRP A O 1
ATOM 1644 N N . LEU A 1 209 ? 3.520 8.069 6.873 1.00 95.69 209 LEU A N 1
ATOM 1645 C CA . LEU A 1 209 ? 2.303 7.349 7.243 1.00 95.69 209 LEU A CA 1
ATOM 1646 C C . LEU A 1 209 ? 2.455 6.608 8.570 1.00 95.69 209 LEU A C 1
ATOM 1648 O O . LEU A 1 209 ? 1.515 6.615 9.356 1.00 95.69 209 LEU A O 1
ATOM 1652 N N . LEU A 1 210 ? 3.616 6.010 8.845 1.00 95.62 210 LEU A N 1
ATOM 1653 C CA . LEU A 1 210 ? 3.909 5.349 10.116 1.00 95.62 210 LEU A CA 1
ATOM 1654 C C . LEU A 1 210 ? 3.814 6.333 11.285 1.00 95.62 210 LEU A C 1
ATOM 1656 O O . LEU A 1 210 ? 3.093 6.082 12.248 1.00 95.62 210 LEU A O 1
ATOM 1660 N N . ILE A 1 211 ? 4.485 7.482 11.172 1.00 94.81 211 ILE A N 1
ATOM 1661 C CA . ILE A 1 211 ? 4.449 8.552 12.178 1.00 94.81 211 ILE A CA 1
ATOM 1662 C C . ILE A 1 211 ? 3.020 9.056 12.387 1.00 94.81 211 ILE A C 1
ATOM 1664 O O . ILE A 1 211 ? 2.543 9.132 13.521 1.00 94.81 211 ILE A O 1
ATOM 1668 N N . ALA A 1 212 ? 2.315 9.358 11.297 1.00 94.94 212 ALA A N 1
ATOM 1669 C CA . ALA A 1 212 ? 0.947 9.850 11.344 1.00 94.94 212 ALA A CA 1
ATOM 1670 C C . ALA A 1 212 ? -0.026 8.812 11.916 1.00 94.94 212 ALA A C 1
ATOM 1672 O O . ALA A 1 212 ? -0.949 9.183 12.644 1.00 94.94 212 ALA A O 1
ATOM 1673 N N . LEU A 1 213 ? 0.175 7.525 11.625 1.00 95.81 213 LEU A N 1
ATOM 1674 C CA . LEU A 1 213 ? -0.665 6.437 12.117 1.00 95.81 213 LEU A CA 1
ATOM 1675 C C . LEU A 1 213 ? -0.480 6.267 13.623 1.00 95.81 213 LEU A C 1
ATOM 1677 O O . LEU A 1 213 ? -1.467 6.296 14.359 1.00 95.81 213 LEU A O 1
ATOM 1681 N N . THR A 1 214 ? 0.771 6.184 14.080 1.00 94.75 214 THR A N 1
ATOM 1682 C CA . THR A 1 214 ? 1.120 6.109 15.503 1.00 94.75 214 THR A CA 1
ATOM 1683 C C . THR A 1 214 ? 0.560 7.309 16.265 1.00 94.75 214 THR A C 1
ATOM 1685 O O . THR A 1 214 ? -0.143 7.131 17.261 1.00 94.75 214 THR A O 1
ATOM 1688 N N . TRP A 1 215 ? 0.761 8.528 15.754 1.00 94.25 215 TRP A N 1
ATOM 1689 C CA . TRP A 1 215 ? 0.178 9.744 16.326 1.00 94.25 215 TRP A CA 1
ATOM 1690 C C . TRP A 1 215 ? -1.352 9.690 16.376 1.00 94.25 215 TRP A C 1
ATOM 1692 O O . TRP A 1 215 ? -1.956 9.959 17.414 1.00 94.25 215 TRP A O 1
ATOM 1702 N N . SER A 1 216 ? -2.001 9.339 15.259 1.00 92.94 216 SER A N 1
ATOM 1703 C CA . SER A 1 216 ? -3.462 9.337 15.144 1.00 92.94 216 SER A CA 1
ATOM 1704 C C . SER A 1 216 ? -4.127 8.359 16.104 1.00 92.94 216 SER A C 1
ATOM 1706 O O . SER A 1 216 ? -5.269 8.607 16.498 1.00 92.94 216 SER A O 1
ATOM 1708 N N . VAL A 1 217 ? -3.462 7.251 16.421 1.00 93.00 217 VAL A N 1
ATOM 1709 C CA . VAL A 1 217 ? -3.958 6.258 17.370 1.00 93.00 217 VAL A CA 1
ATOM 1710 C C . VAL A 1 217 ? -3.675 6.711 18.796 1.00 93.00 217 VAL A C 1
ATOM 1712 O O . VAL A 1 217 ? -4.613 6.860 19.573 1.00 93.00 217 VAL A O 1
ATOM 1715 N N . LEU A 1 218 ? -2.416 7.027 19.123 1.00 93.38 218 LEU A N 1
ATOM 1716 C CA . LEU A 1 218 ? -2.026 7.359 20.494 1.00 93.38 218 LEU A CA 1
ATOM 1717 C C . LEU A 1 218 ? -2.741 8.599 21.044 1.00 93.38 218 LEU A C 1
ATOM 1719 O O . LEU A 1 218 ? -3.128 8.628 22.212 1.00 93.38 218 LEU A O 1
ATOM 1723 N N . ARG A 1 219 ? -2.995 9.599 20.188 1.00 92.94 219 ARG A N 1
ATOM 1724 C CA . ARG A 1 219 ? -3.636 10.860 20.595 1.00 92.94 219 ARG A CA 1
ATOM 1725 C C . ARG A 1 219 ? -5.088 10.702 21.041 1.00 92.94 219 ARG A C 1
ATOM 1727 O O . ARG A 1 219 ? -5.668 11.669 21.526 1.00 92.94 219 ARG A O 1
ATOM 1734 N N . GLN A 1 220 ? -5.700 9.539 20.800 1.00 90.62 220 GLN A N 1
ATOM 1735 C CA . GLN A 1 220 ? -7.035 9.244 21.314 1.00 90.62 220 GLN A CA 1
ATOM 1736 C C . GLN A 1 220 ? -7.042 9.029 22.824 1.00 90.62 220 GLN A C 1
ATOM 1738 O O . GLN A 1 220 ? -8.066 9.284 23.450 1.00 90.62 220 GLN A O 1
ATOM 1743 N N . TRP A 1 221 ? -5.924 8.570 23.390 1.00 92.50 221 TRP A N 1
ATOM 1744 C CA . TRP A 1 221 ? -5.772 8.411 24.831 1.00 92.50 221 TRP A CA 1
ATOM 1745 C C . TRP A 1 221 ? -5.220 9.683 25.458 1.00 92.50 221 TRP A C 1
ATOM 1747 O O . TRP A 1 221 ? -5.836 10.226 26.368 1.00 92.50 221 TRP A O 1
ATOM 1757 N N . ASP A 1 222 ? -4.090 10.177 24.950 1.00 93.56 222 ASP A N 1
ATOM 1758 C CA . ASP A 1 222 ? -3.469 11.403 25.443 1.00 93.56 222 ASP A CA 1
ATOM 1759 C C . ASP A 1 222 ? -2.512 12.012 24.400 1.00 93.56 222 ASP A C 1
ATOM 1761 O O . ASP A 1 222 ? -1.827 11.302 23.658 1.00 93.56 222 ASP A O 1
ATOM 1765 N N . ARG A 1 223 ? -2.462 13.349 24.319 1.00 91.50 223 ARG A N 1
ATOM 1766 C CA . ARG A 1 223 ? -1.636 14.057 23.320 1.00 91.50 223 ARG A CA 1
ATOM 1767 C C . ARG A 1 223 ? -0.149 14.031 23.664 1.00 91.50 223 ARG A C 1
ATOM 1769 O O . ARG A 1 223 ? 0.670 13.930 22.752 1.00 91.50 223 ARG A O 1
ATOM 1776 N N . ALA A 1 224 ? 0.204 14.099 24.947 1.00 90.25 224 ALA A N 1
ATOM 1777 C CA . ALA A 1 224 ? 1.593 14.002 25.377 1.00 90.25 224 ALA A CA 1
ATOM 1778 C C . ALA A 1 224 ? 2.114 12.571 25.179 1.00 90.25 224 ALA A C 1
ATOM 1780 O O . ALA A 1 224 ? 3.216 12.396 24.664 1.00 90.25 224 ALA A O 1
ATOM 1781 N N . LEU A 1 225 ? 1.293 11.552 25.463 1.00 93.12 225 LEU A N 1
ATOM 1782 C CA . LEU A 1 225 ? 1.601 10.155 25.146 1.00 93.12 225 LEU A CA 1
ATOM 1783 C C . LEU A 1 225 ? 1.853 9.958 23.647 1.00 93.12 225 LEU A C 1
ATOM 1785 O O . LEU A 1 225 ? 2.811 9.286 23.271 1.00 93.12 225 LEU A O 1
ATOM 1789 N N . ALA A 1 226 ? 1.030 10.560 22.785 1.00 93.69 226 ALA A N 1
ATOM 1790 C CA . ALA A 1 226 ? 1.237 10.504 21.340 1.00 93.69 226 ALA A CA 1
ATOM 1791 C C . ALA A 1 226 ? 2.560 11.147 20.916 1.00 93.69 226 ALA A C 1
ATOM 1793 O O . ALA A 1 226 ? 3.275 10.586 20.087 1.00 93.69 226 ALA A O 1
ATOM 1794 N N . PHE A 1 227 ? 2.902 12.293 21.507 1.00 90.12 227 PHE A N 1
ATOM 1795 C CA . PHE A 1 227 ? 4.159 12.986 21.238 1.00 90.12 227 PHE A CA 1
ATOM 1796 C C . PHE A 1 227 ? 5.365 12.154 21.661 1.00 90.12 227 PHE A C 1
ATOM 1798 O O . PHE A 1 227 ? 6.253 11.911 20.848 1.00 90.12 227 PHE A O 1
ATOM 1805 N N . VAL A 1 228 ? 5.363 11.651 22.896 1.00 92.06 228 VAL A N 1
ATOM 1806 C CA . VAL A 1 228 ? 6.432 10.795 23.424 1.00 92.06 228 VAL A CA 1
ATOM 1807 C C . VAL A 1 228 ? 6.534 9.491 22.633 1.00 92.06 228 VAL A C 1
ATOM 1809 O O . VAL A 1 228 ? 7.636 9.064 22.306 1.00 92.06 228 VAL A O 1
ATOM 1812 N N . GLY A 1 229 ? 5.408 8.872 22.271 1.00 93.62 229 GLY A N 1
ATOM 1813 C CA . GLY A 1 229 ? 5.383 7.644 21.478 1.00 93.62 229 GLY A CA 1
ATOM 1814 C C . GLY A 1 229 ? 5.966 7.829 20.077 1.00 93.62 229 GLY A C 1
ATOM 1815 O O . GLY A 1 229 ? 6.780 7.017 19.643 1.00 93.62 229 GLY A O 1
ATOM 1816 N N . VAL A 1 230 ? 5.612 8.921 19.390 1.00 93.69 230 VAL A N 1
ATOM 1817 C CA . VAL A 1 230 ? 6.230 9.272 18.103 1.00 93.69 230 VAL A CA 1
ATOM 1818 C C . VAL A 1 230 ? 7.715 9.564 18.286 1.00 93.69 230 VAL A C 1
ATOM 1820 O O . VAL A 1 230 ? 8.516 9.019 17.536 1.00 93.69 230 VAL A O 1
ATOM 1823 N N . LEU A 1 231 ? 8.095 10.362 19.287 1.00 90.56 231 LEU A N 1
ATOM 1824 C CA . LEU A 1 231 ? 9.489 10.724 19.546 1.00 90.56 231 LEU A CA 1
ATOM 1825 C C . LEU A 1 231 ? 10.360 9.484 19.799 1.00 90.56 231 LEU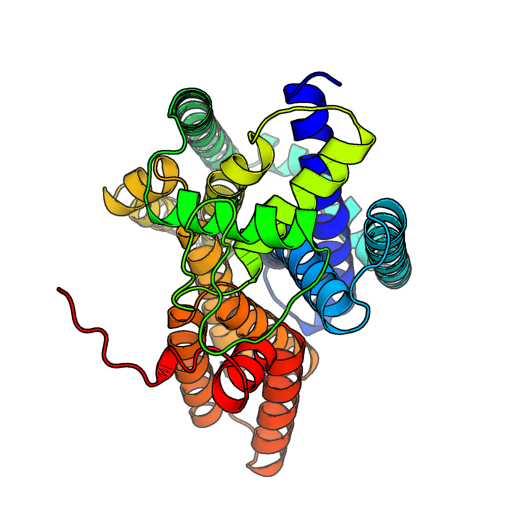 A C 1
ATOM 1827 O O . LEU A 1 231 ? 11.401 9.328 19.168 1.00 90.56 231 LEU A O 1
ATOM 1831 N N . ASN A 1 232 ? 9.894 8.562 20.643 1.00 92.88 232 ASN A N 1
ATOM 1832 C CA . ASN A 1 232 ? 10.568 7.289 20.911 1.00 92.88 232 ASN A CA 1
ATOM 1833 C C . ASN A 1 232 ? 10.723 6.417 19.661 1.00 92.88 232 ASN A C 1
ATOM 1835 O O . ASN A 1 232 ? 11.643 5.608 19.598 1.00 92.88 232 ASN A O 1
ATOM 1839 N N . MET A 1 233 ? 9.841 6.568 18.673 1.00 92.12 233 MET A N 1
ATOM 1840 C CA . MET A 1 233 ? 9.943 5.861 17.401 1.00 92.12 233 MET A CA 1
ATOM 1841 C C . MET A 1 233 ? 10.938 6.525 16.441 1.00 92.12 233 MET A C 1
ATOM 1843 O O . MET A 1 233 ? 11.652 5.806 15.751 1.00 92.12 233 MET A O 1
ATOM 1847 N N . VAL A 1 234 ? 10.996 7.864 16.382 1.00 90.88 234 VAL A N 1
ATOM 1848 C CA . VAL A 1 234 ? 11.818 8.591 15.390 1.00 90.88 234 VAL A CA 1
ATOM 1849 C C . VAL A 1 234 ? 13.246 8.910 15.842 1.00 90.88 234 VAL A C 1
ATOM 1851 O O . VAL A 1 234 ? 14.115 9.082 14.994 1.00 90.88 234 VAL A O 1
ATOM 1854 N N . VAL A 1 235 ? 13.507 8.997 17.149 1.00 88.81 235 VAL A N 1
ATOM 1855 C CA . VAL A 1 235 ? 14.845 9.296 17.701 1.00 88.81 235 VAL A CA 1
ATOM 1856 C C . VAL A 1 235 ? 15.870 8.168 17.501 1.00 88.81 235 VAL A C 1
ATOM 1858 O O . VAL A 1 235 ? 17.035 8.484 17.249 1.00 88.81 235 VAL A O 1
ATOM 1861 N N . PRO A 1 236 ? 15.517 6.872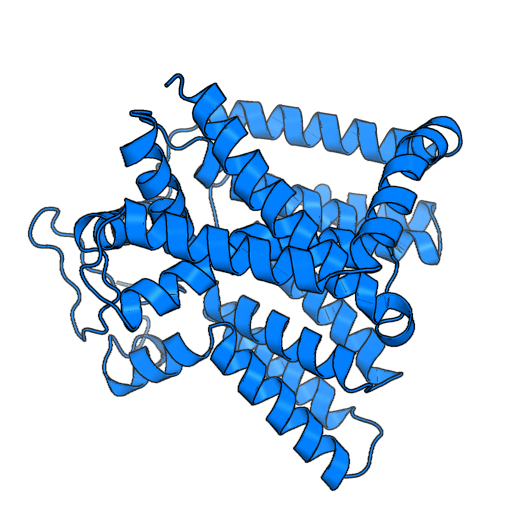 17.615 1.00 92.25 236 PRO A N 1
ATOM 1862 C CA . PRO A 1 236 ? 16.486 5.798 17.439 1.00 92.25 236 PRO A CA 1
ATOM 1863 C C . PRO A 1 236 ? 17.170 5.831 16.069 1.00 92.25 236 PRO A C 1
ATOM 1865 O O . PRO A 1 236 ? 16.530 6.033 15.037 1.00 92.25 236 PRO A O 1
ATOM 1868 N N . PHE A 1 237 ? 18.468 5.519 16.054 1.00 88.31 237 PHE A N 1
ATOM 1869 C CA . PHE A 1 237 ? 19.288 5.493 14.837 1.00 88.31 237 PHE A CA 1
ATOM 1870 C C . PHE A 1 237 ? 18.694 4.615 13.722 1.00 88.31 237 PHE A C 1
ATOM 1872 O O . PHE A 1 237 ? 18.766 4.973 12.550 1.00 88.31 237 PHE A O 1
ATOM 1879 N N . GLY A 1 238 ? 18.032 3.508 14.077 1.00 89.00 238 GLY A N 1
ATOM 1880 C CA . GLY A 1 238 ? 17.357 2.645 13.104 1.00 89.00 238 GLY A CA 1
ATOM 1881 C C . GLY A 1 238 ? 16.266 3.360 12.298 1.00 89.00 238 GLY A C 1
ATOM 1882 O O . GLY A 1 238 ? 16.131 3.107 11.104 1.00 89.00 238 GLY A O 1
ATOM 1883 N N . PHE A 1 239 ? 15.532 4.301 12.902 1.00 88.81 239 PHE A N 1
ATOM 1884 C CA . PHE A 1 239 ? 14.546 5.100 12.170 1.00 88.81 239 PHE A CA 1
ATOM 1885 C C . PHE A 1 239 ? 15.220 6.127 11.255 1.00 88.81 239 PHE A C 1
ATOM 1887 O O . PHE A 1 239 ? 14.768 6.344 10.135 1.00 88.81 239 PHE A O 1
ATOM 1894 N N . ALA A 1 240 ? 16.337 6.718 11.689 1.00 85.88 240 ALA A N 1
ATOM 1895 C CA . ALA A 1 240 ? 17.126 7.604 10.837 1.00 85.88 240 ALA A CA 1
ATOM 1896 C C . ALA A 1 240 ? 17.641 6.869 9.587 1.00 85.88 240 ALA A C 1
ATOM 1898 O O . ALA A 1 240 ? 17.512 7.391 8.481 1.00 85.88 240 ALA A O 1
ATOM 1899 N N . LEU A 1 241 ? 18.136 5.633 9.739 1.00 85.69 241 LEU A N 1
ATOM 1900 C CA . LEU A 1 241 ? 18.517 4.775 8.610 1.00 85.69 241 LEU A CA 1
ATOM 1901 C C . LEU A 1 241 ? 17.337 4.500 7.672 1.00 85.69 241 LEU A C 1
ATOM 1903 O O . LEU A 1 241 ? 17.476 4.613 6.456 1.00 85.69 241 LEU A O 1
ATOM 1907 N N . LEU A 1 242 ? 16.160 4.222 8.233 1.00 85.75 242 LEU A N 1
ATOM 1908 C CA . LEU A 1 242 ? 14.926 3.992 7.482 1.00 85.75 242 LEU A CA 1
ATOM 1909 C C . LEU A 1 242 ? 14.485 5.206 6.642 1.00 85.75 242 LEU A C 1
ATOM 1911 O O . LEU A 1 242 ? 13.773 5.034 5.657 1.00 85.75 242 LEU A O 1
ATOM 1915 N N . LEU A 1 243 ? 14.916 6.425 6.982 1.00 84.56 243 LEU A N 1
ATOM 1916 C CA . LEU A 1 243 ? 14.643 7.629 6.188 1.00 84.56 243 LEU A CA 1
ATOM 1917 C C . LEU A 1 243 ? 15.640 7.865 5.046 1.00 84.56 243 LEU A C 1
ATOM 1919 O O . LEU A 1 243 ? 15.293 8.560 4.093 1.00 84.56 243 LEU A O 1
ATOM 1923 N N . VAL A 1 244 ? 16.866 7.340 5.144 1.00 82.50 244 VAL A N 1
ATOM 1924 C CA . VAL A 1 244 ? 17.973 7.661 4.215 1.00 82.50 244 VAL A CA 1
ATOM 1925 C C . VAL A 1 244 ? 18.415 6.484 3.342 1.00 82.50 244 VAL A C 1
ATOM 1927 O O . VAL A 1 244 ? 19.166 6.669 2.381 1.00 82.50 244 VAL A O 1
ATOM 1930 N N . ILE A 1 245 ? 17.977 5.267 3.664 1.00 84.44 245 ILE A N 1
ATOM 1931 C CA . ILE A 1 245 ? 18.196 4.073 2.846 1.00 84.44 245 ILE A CA 1
ATOM 1932 C C . ILE A 1 245 ? 16.940 3.830 2.016 1.00 84.44 245 ILE A C 1
ATOM 1934 O O . ILE A 1 245 ? 15.836 3.738 2.552 1.00 84.44 245 ILE A O 1
ATOM 1938 N N . HIS A 1 246 ? 17.108 3.700 0.699 1.00 84.25 246 HIS A N 1
ATOM 1939 C CA . HIS A 1 246 ? 16.008 3.343 -0.188 1.00 84.25 246 HIS A CA 1
ATOM 1940 C C . HIS A 1 246 ? 15.657 1.876 0.016 1.00 84.25 246 HIS A C 1
ATOM 1942 O O . HIS A 1 246 ? 16.191 0.994 -0.642 1.00 84.25 246 HIS A O 1
ATOM 1948 N N . HIS A 1 247 ? 14.771 1.609 0.964 1.00 86.88 247 HIS A N 1
ATOM 1949 C CA . HIS A 1 247 ? 14.366 0.253 1.283 1.00 86.88 247 HIS A CA 1
ATOM 1950 C C . HIS A 1 247 ? 12.856 0.156 1.502 1.00 86.88 247 HIS A C 1
ATOM 1952 O O . HIS A 1 247 ? 12.170 1.147 1.779 1.00 86.88 247 HIS A O 1
ATOM 1958 N N . LEU A 1 248 ? 12.331 -1.064 1.383 1.00 90.06 248 LEU A N 1
ATOM 1959 C CA . LEU A 1 248 ? 10.911 -1.364 1.564 1.00 90.06 248 LEU A CA 1
ATOM 1960 C C . LEU A 1 248 ? 10.495 -1.475 3.045 1.00 90.06 248 LEU A C 1
ATOM 1962 O O . LEU A 1 248 ? 9.338 -1.764 3.348 1.00 90.06 248 LEU A O 1
ATOM 1966 N N . ASP A 1 249 ? 11.406 -1.240 3.992 1.00 91.06 249 ASP A N 1
ATOM 1967 C CA . ASP A 1 249 ? 11.125 -1.429 5.420 1.00 91.06 249 ASP A CA 1
ATOM 1968 C C . ASP A 1 249 ? 10.100 -0.450 5.972 1.00 91.06 249 ASP A C 1
ATOM 1970 O O . ASP A 1 249 ? 9.206 -0.881 6.697 1.00 91.06 249 ASP A O 1
ATOM 1974 N N . SER A 1 250 ? 10.137 0.827 5.579 1.00 92.00 250 SER A N 1
ATOM 1975 C CA . SER A 1 250 ? 9.080 1.782 5.947 1.00 92.00 250 SER A CA 1
ATOM 1976 C C . SER A 1 250 ? 7.716 1.255 5.522 1.00 92.00 250 SER A C 1
ATOM 1978 O O . SER A 1 250 ? 6.758 1.281 6.287 1.00 92.00 250 SER A O 1
ATOM 1980 N N . TYR A 1 251 ? 7.641 0.709 4.308 1.00 92.81 251 TYR A N 1
ATOM 1981 C CA . TYR A 1 251 ? 6.420 0.148 3.751 1.00 92.81 251 TYR A CA 1
ATOM 1982 C C . TYR A 1 251 ? 5.937 -1.068 4.560 1.00 92.81 251 TYR A C 1
ATOM 1984 O O . TYR A 1 251 ? 4.767 -1.132 4.957 1.00 92.81 251 TYR A O 1
ATOM 1992 N N . ARG A 1 252 ? 6.845 -1.990 4.899 1.00 92.94 252 ARG A N 1
ATOM 1993 C CA . ARG A 1 252 ? 6.546 -3.148 5.757 1.00 92.94 252 ARG A CA 1
ATOM 1994 C C . ARG A 1 252 ? 6.080 -2.731 7.141 1.00 92.94 252 ARG A C 1
ATOM 1996 O O . ARG A 1 252 ? 5.037 -3.200 7.586 1.00 92.94 252 ARG A O 1
ATOM 2003 N N . ILE A 1 253 ? 6.830 -1.869 7.818 1.00 94.88 253 ILE A N 1
ATOM 2004 C CA . ILE A 1 253 ? 6.573 -1.496 9.209 1.00 94.88 253 ILE A CA 1
ATOM 2005 C C . ILE A 1 253 ? 5.249 -0.738 9.316 1.00 94.88 253 ILE A C 1
ATOM 2007 O O . ILE A 1 253 ? 4.474 -1.019 10.225 1.00 94.88 253 ILE A O 1
ATOM 2011 N N . THR A 1 254 ? 4.912 0.142 8.367 1.00 95.69 254 THR A N 1
ATOM 2012 C CA . THR A 1 254 ? 3.614 0.842 8.364 1.00 95.69 254 THR A CA 1
ATOM 2013 C C . THR A 1 254 ? 2.439 -0.121 8.310 1.00 95.69 254 THR A C 1
ATOM 2015 O O . THR A 1 254 ? 1.516 -0.027 9.122 1.00 95.69 254 THR A O 1
ATOM 2018 N N . LEU A 1 255 ? 2.462 -1.074 7.377 1.00 95.19 255 LEU A N 1
ATOM 2019 C CA . LEU A 1 255 ? 1.374 -2.038 7.248 1.00 95.19 255 LEU A CA 1
ATOM 2020 C C . LEU A 1 255 ? 1.388 -3.089 8.373 1.00 95.19 255 LEU A C 1
ATOM 2022 O O . LEU A 1 255 ? 0.322 -3.569 8.752 1.00 95.19 255 LEU A O 1
ATOM 2026 N N . PHE A 1 256 ? 2.546 -3.399 8.962 1.00 95.56 256 PHE A N 1
ATOM 2027 C CA . PHE A 1 256 ? 2.639 -4.261 10.141 1.00 95.56 256 PHE A CA 1
ATOM 2028 C C . PHE A 1 256 ? 2.023 -3.573 11.362 1.00 95.56 256 PHE A C 1
ATOM 2030 O O . PHE A 1 256 ? 1.195 -4.163 12.050 1.00 95.56 256 PHE A O 1
ATOM 2037 N N . THR A 1 257 ? 2.334 -2.293 11.578 1.00 95.25 257 THR A N 1
ATOM 2038 C CA . THR A 1 257 ? 1.699 -1.464 12.610 1.00 95.25 257 THR A CA 1
ATOM 2039 C C . THR A 1 257 ? 0.187 -1.407 12.402 1.00 95.25 257 THR A C 1
ATOM 2041 O O . THR A 1 257 ? -0.567 -1.641 13.343 1.00 95.25 257 THR A O 1
ATOM 2044 N N . ALA A 1 258 ? -0.285 -1.192 11.168 1.00 95.50 258 ALA A N 1
ATOM 2045 C CA . ALA A 1 258 ? -1.715 -1.254 10.858 1.00 95.50 258 ALA A CA 1
ATOM 2046 C C . ALA A 1 258 ? -2.328 -2.627 11.187 1.00 95.50 258 ALA A C 1
ATOM 2048 O O . ALA A 1 258 ? -3.417 -2.698 11.752 1.00 95.50 258 ALA A O 1
ATOM 2049 N N . MET A 1 259 ? -1.624 -3.717 10.887 1.00 95.12 259 MET A N 1
ATOM 2050 C CA . MET A 1 259 ? -2.063 -5.075 11.198 1.00 95.12 259 MET A CA 1
ATOM 2051 C C . MET A 1 259 ? -2.172 -5.322 12.708 1.00 95.12 259 MET A C 1
ATOM 2053 O O . MET A 1 259 ? -3.174 -5.874 13.157 1.00 95.12 259 MET A O 1
ATOM 2057 N N . VAL A 1 260 ? -1.196 -4.865 13.501 1.00 94.88 260 VAL A N 1
ATOM 2058 C CA . VAL A 1 260 ? -1.245 -4.931 14.973 1.00 94.88 260 VAL A CA 1
ATOM 2059 C C . VAL A 1 260 ? -2.466 -4.179 15.502 1.00 94.88 260 VAL A C 1
ATOM 2061 O O . VAL A 1 260 ? -3.218 -4.724 16.309 1.00 94.88 260 VAL A O 1
ATOM 2064 N N . LEU A 1 261 ? -2.723 -2.966 15.002 1.00 93.88 261 LEU A N 1
ATOM 2065 C CA . LEU A 1 261 ? -3.908 -2.187 15.374 1.00 93.88 261 LEU A CA 1
ATOM 2066 C C . LEU A 1 261 ? -5.209 -2.938 15.067 1.00 93.88 261 LEU A C 1
ATOM 2068 O O . LEU A 1 261 ? -6.109 -2.982 15.905 1.00 93.88 261 LEU A O 1
ATOM 2072 N N . LEU A 1 262 ? -5.303 -3.566 13.893 1.00 94.81 262 LEU A N 1
ATOM 2073 C CA . LEU A 1 262 ? -6.471 -4.361 13.511 1.00 94.81 262 LEU A CA 1
ATOM 2074 C C . LEU A 1 262 ? -6.675 -5.559 14.444 1.00 94.81 262 LEU A C 1
ATOM 2076 O O . LEU A 1 262 ? -7.809 -5.808 14.844 1.00 94.81 262 LEU A O 1
ATOM 2080 N N . VAL A 1 263 ? -5.608 -6.264 14.835 1.00 94.38 263 VAL A N 1
ATOM 2081 C CA . VAL A 1 263 ? -5.687 -7.385 15.790 1.00 94.38 263 VAL A CA 1
ATOM 2082 C C . VAL A 1 263 ? -6.197 -6.922 17.153 1.00 94.38 263 VAL A C 1
ATOM 2084 O O . VAL A 1 263 ? -7.054 -7.590 17.737 1.00 94.38 263 VAL A O 1
ATOM 2087 N N . LEU A 1 264 ? -5.718 -5.775 17.649 1.00 91.94 264 LEU A N 1
ATOM 2088 C CA . LEU A 1 264 ? -6.172 -5.214 18.924 1.00 91.94 264 LEU A CA 1
ATOM 2089 C C . LEU A 1 264 ? -7.678 -4.922 18.905 1.00 91.94 264 LEU A C 1
ATOM 2091 O O . LEU A 1 264 ? -8.384 -5.315 19.830 1.00 91.94 264 LEU A O 1
ATOM 2095 N N . VAL A 1 265 ? -8.192 -4.322 17.827 1.00 92.06 265 VAL A N 1
ATOM 2096 C CA . VAL A 1 265 ? -9.635 -4.048 17.692 1.00 92.06 265 VAL A CA 1
ATOM 2097 C C . VAL A 1 265 ? -10.438 -5.336 17.474 1.00 92.06 265 VAL A C 1
ATOM 2099 O O . VAL A 1 265 ? -11.505 -5.517 18.062 1.00 92.06 265 VAL A O 1
ATOM 2102 N N . LEU A 1 266 ? -9.921 -6.271 16.673 1.00 93.62 266 LEU A N 1
ATOM 2103 C CA . LEU A 1 266 ? -10.568 -7.557 16.400 1.00 93.62 266 LEU A CA 1
ATOM 2104 C C . LEU A 1 266 ? -10.715 -8.436 17.640 1.00 93.62 266 LEU A C 1
ATOM 2106 O O . LEU A 1 266 ? -11.676 -9.203 17.722 1.00 93.62 266 LEU A O 1
ATOM 2110 N N . ARG A 1 267 ? -9.769 -8.352 18.583 1.00 91.19 267 ARG A N 1
ATOM 2111 C CA . ARG A 1 267 ? -9.834 -9.068 19.863 1.00 91.19 267 ARG A CA 1
ATOM 2112 C C . ARG A 1 267 ? -11.099 -8.701 20.631 1.00 91.19 267 ARG A C 1
ATOM 2114 O O . ARG A 1 267 ? -11.737 -9.574 21.211 1.00 91.19 267 ARG A O 1
ATOM 2121 N N . GLU A 1 268 ? -11.460 -7.424 20.621 1.00 90.00 268 GLU A N 1
ATOM 2122 C CA . GLU A 1 268 ? -12.659 -6.934 21.295 1.00 90.00 268 GLU A CA 1
ATOM 2123 C C . GLU A 1 268 ? -13.920 -7.168 20.456 1.00 90.00 268 GLU A C 1
ATOM 2125 O O . GLU A 1 268 ? -14.989 -7.444 21.004 1.00 90.00 268 GLU A O 1
ATOM 2130 N N . ARG A 1 269 ? -13.817 -7.032 19.125 1.00 89.56 269 ARG A N 1
ATOM 2131 C CA . ARG A 1 269 ? -14.963 -7.054 18.203 1.00 89.56 269 ARG A CA 1
ATOM 2132 C C . ARG A 1 269 ? -14.614 -7.732 16.874 1.00 89.56 269 ARG A C 1
ATOM 2134 O O . ARG A 1 269 ? -14.225 -7.055 15.921 1.00 89.56 269 ARG A O 1
ATOM 2141 N N . PRO A 1 270 ? -14.806 -9.056 16.749 1.00 92.44 270 PRO A N 1
ATOM 2142 C CA . PRO A 1 270 ? -14.501 -9.783 15.521 1.00 92.44 270 PRO A CA 1
ATOM 2143 C C . PRO A 1 270 ? -15.608 -9.619 14.463 1.00 92.44 270 PRO A C 1
ATOM 2145 O O . PRO A 1 270 ? -16.229 -10.589 14.030 1.00 92.44 270 PRO A O 1
ATOM 2148 N N . GLU A 1 271 ? -15.901 -8.383 14.058 1.00 93.69 271 GLU A N 1
ATOM 2149 C CA . GLU A 1 271 ? -16.874 -8.108 13.001 1.00 93.69 271 GLU A CA 1
ATOM 2150 C C . GLU A 1 271 ? -16.314 -8.484 11.623 1.00 93.69 271 GLU A C 1
ATOM 2152 O O . GLU A 1 271 ? -15.151 -8.226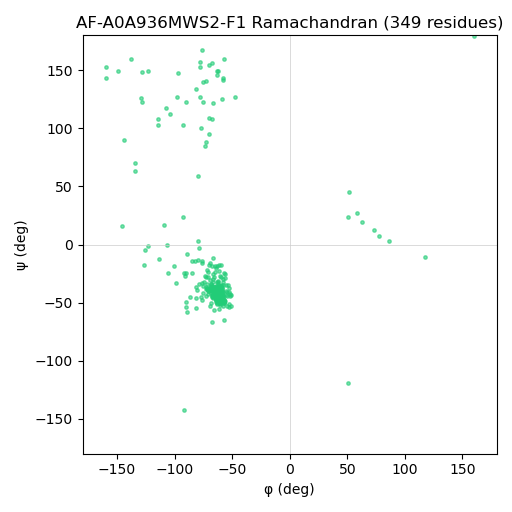 11.312 1.00 93.69 271 GLU A O 1
ATOM 2157 N N . LEU A 1 272 ? -17.159 -9.052 10.755 1.00 93.62 272 LEU A N 1
ATOM 2158 C CA . LEU A 1 272 ? -16.726 -9.542 9.442 1.00 93.62 272 LEU A CA 1
ATOM 2159 C C . LEU A 1 272 ? -15.989 -8.483 8.592 1.00 93.62 272 LEU A C 1
ATOM 2161 O O . LEU A 1 272 ? -14.946 -8.829 8.047 1.00 93.62 272 LEU A O 1
ATOM 2165 N N . PRO A 1 273 ? -16.432 -7.212 8.477 1.00 94.50 273 PRO A N 1
ATOM 2166 C CA . PRO A 1 273 ? -15.690 -6.207 7.709 1.00 94.50 273 PRO A CA 1
ATOM 2167 C C . PRO A 1 273 ? -14.264 -5.982 8.219 1.00 94.50 273 PRO A C 1
ATOM 2169 O O . PRO A 1 273 ? -13.346 -5.822 7.419 1.00 94.50 273 PRO A O 1
ATOM 2172 N N . LEU A 1 274 ? -14.070 -6.018 9.539 1.00 94.94 274 LEU A N 1
ATOM 2173 C CA . LEU A 1 274 ? -12.757 -5.861 10.154 1.00 94.94 274 LEU A CA 1
ATOM 2174 C C . LEU A 1 274 ? -11.882 -7.101 9.915 1.00 94.94 274 LEU A C 1
ATOM 2176 O O . LEU A 1 274 ? -10.696 -6.965 9.635 1.00 94.94 274 LEU A O 1
ATOM 2180 N N . VAL A 1 275 ? -12.476 -8.301 9.936 1.00 96.50 275 VAL A N 1
ATOM 2181 C CA . VAL A 1 275 ? -11.797 -9.560 9.577 1.00 96.50 275 VAL A CA 1
ATOM 2182 C C . VAL A 1 275 ? -11.343 -9.549 8.116 1.00 96.50 275 VAL A C 1
ATOM 2184 O O . VAL A 1 275 ? -10.233 -9.980 7.814 1.00 96.50 275 VAL A O 1
ATOM 2187 N N . LEU A 1 276 ? -12.182 -9.046 7.206 1.00 96.88 276 LEU A N 1
ATOM 2188 C CA . LEU A 1 276 ? -11.841 -8.924 5.787 1.00 96.88 276 LEU A CA 1
ATOM 2189 C C . LEU A 1 276 ? -10.714 -7.908 5.569 1.00 96.88 276 LEU A C 1
ATOM 2191 O O . LEU A 1 276 ? -9.777 -8.198 4.829 1.00 96.88 276 LEU A O 1
ATOM 2195 N N . LEU A 1 277 ? -10.767 -6.756 6.249 1.00 96.75 277 LEU A N 1
ATOM 2196 C CA . LEU A 1 277 ? -9.693 -5.761 6.218 1.00 96.75 277 LEU A CA 1
ATOM 2197 C C . LEU A 1 277 ? -8.381 -6.329 6.772 1.00 96.75 277 LEU A C 1
ATOM 2199 O O . LEU A 1 277 ? -7.330 -6.143 6.166 1.00 96.75 277 LEU A O 1
ATOM 2203 N N . PHE A 1 278 ? -8.441 -7.064 7.883 1.00 97.12 278 PHE A N 1
ATOM 2204 C CA . PHE A 1 278 ? -7.284 -7.753 8.447 1.00 97.12 278 PHE A CA 1
ATOM 2205 C C . PHE A 1 278 ? -6.700 -8.780 7.478 1.00 97.12 278 PHE A C 1
ATOM 2207 O O . PHE A 1 278 ? -5.495 -8.765 7.257 1.00 97.12 278 PHE A O 1
ATOM 2214 N N . GLY A 1 279 ? -7.533 -9.602 6.831 1.00 97.62 279 GLY A N 1
ATOM 2215 C CA . GLY A 1 279 ? -7.086 -10.522 5.782 1.00 97.62 279 GLY A CA 1
ATOM 2216 C C . GLY A 1 279 ? -6.411 -9.804 4.609 1.00 97.62 279 GLY A C 1
ATOM 2217 O O . GLY A 1 279 ? -5.353 -10.229 4.156 1.00 97.62 279 GLY A O 1
ATOM 2218 N N . ALA A 1 280 ? -6.969 -8.679 4.155 1.00 97.62 280 ALA A N 1
ATOM 2219 C CA . ALA A 1 280 ? -6.381 -7.878 3.082 1.00 97.62 280 ALA A CA 1
ATOM 2220 C C . ALA A 1 280 ? -5.015 -7.280 3.473 1.00 97.62 280 ALA A C 1
ATOM 2222 O O . ALA A 1 280 ? -4.065 -7.357 2.698 1.00 97.62 280 ALA A O 1
ATOM 2223 N N . VAL A 1 281 ? -4.888 -6.729 4.687 1.00 97.25 281 VAL A N 1
ATOM 2224 C CA . VAL A 1 281 ? -3.618 -6.179 5.199 1.00 97.25 281 VAL A CA 1
ATOM 2225 C C . VAL A 1 281 ? -2.588 -7.285 5.456 1.00 97.25 281 VAL A C 1
ATOM 2227 O O . VAL A 1 281 ? -1.409 -7.094 5.168 1.00 97.25 281 VAL A O 1
ATOM 2230 N N . LEU A 1 282 ? -3.024 -8.456 5.927 1.00 96.69 282 LEU A N 1
ATOM 2231 C CA . LEU A 1 282 ? -2.190 -9.650 6.075 1.00 96.69 282 LEU A CA 1
ATOM 2232 C C . LEU A 1 282 ? -1.630 -10.114 4.722 1.00 96.69 282 LEU A C 1
ATOM 2234 O O . LEU A 1 282 ? -0.433 -10.374 4.602 1.00 96.69 282 LEU A O 1
ATOM 2238 N N . GLY A 1 283 ? -2.476 -10.170 3.690 1.00 96.81 283 GLY A N 1
ATOM 2239 C CA . GLY A 1 283 ? -2.045 -10.451 2.321 1.00 96.81 283 GLY A CA 1
ATOM 2240 C C . GLY A 1 283 ? -1.046 -9.419 1.813 1.00 96.81 283 GLY A C 1
ATOM 2241 O O . GLY A 1 283 ? 0.006 -9.790 1.297 1.00 96.81 283 GLY A O 1
ATOM 2242 N N . ALA A 1 284 ? -1.321 -8.133 2.051 1.00 96.06 284 ALA A N 1
ATOM 2243 C CA . ALA A 1 284 ? -0.428 -7.049 1.663 1.00 96.06 284 ALA A CA 1
ATOM 2244 C C . ALA A 1 284 ? 0.952 -7.158 2.328 1.00 96.06 284 ALA A C 1
ATOM 2246 O O . ALA A 1 284 ? 1.971 -6.993 1.662 1.00 96.06 284 ALA A O 1
ATOM 2247 N N . GLN A 1 285 ? 0.997 -7.496 3.620 1.00 94.38 285 GLN A N 1
ATOM 2248 C CA . GLN A 1 285 ? 2.239 -7.775 4.344 1.00 94.38 285 GLN A CA 1
ATOM 2249 C C . GLN A 1 285 ? 3.041 -8.899 3.692 1.00 94.38 285 GLN A C 1
ATOM 2251 O O . GLN A 1 285 ? 4.233 -8.729 3.433 1.00 94.38 285 GLN A O 1
ATOM 2256 N N . ALA A 1 286 ? 2.382 -10.020 3.391 1.00 94.06 286 ALA A N 1
ATOM 2257 C CA . ALA A 1 286 ? 3.017 -11.143 2.717 1.00 94.06 286 ALA A CA 1
ATOM 2258 C C . ALA A 1 286 ? 3.551 -10.737 1.334 1.00 94.06 286 ALA A C 1
ATOM 2260 O O . ALA A 1 286 ? 4.678 -11.081 0.982 1.00 94.06 286 ALA A O 1
ATOM 2261 N N . PHE A 1 287 ? 2.770 -9.968 0.573 1.00 95.50 287 PHE A N 1
ATOM 2262 C CA . PHE A 1 287 ? 3.100 -9.544 -0.787 1.00 95.50 287 PHE A CA 1
ATOM 2263 C C . PHE A 1 287 ? 4.302 -8.599 -0.886 1.00 95.50 287 PHE A C 1
ATOM 2265 O O . PHE A 1 287 ? 4.954 -8.521 -1.928 1.00 95.50 287 PHE A O 1
ATOM 2272 N N . ILE A 1 288 ? 4.589 -7.862 0.186 1.00 93.56 288 ILE A N 1
ATOM 2273 C CA . ILE A 1 288 ? 5.738 -6.956 0.247 1.00 93.56 288 ILE A CA 1
ATOM 2274 C C . ILE A 1 288 ? 7.008 -7.726 0.585 1.00 93.56 288 ILE A C 1
ATOM 2276 O O . ILE A 1 288 ? 8.040 -7.497 -0.038 1.00 93.56 288 ILE A O 1
ATOM 2280 N N . HIS A 1 289 ? 6.951 -8.614 1.580 1.00 92.00 289 HIS A N 1
ATOM 2281 C CA . HIS A 1 289 ? 8.135 -9.320 2.051 1.00 92.00 289 HIS A CA 1
ATOM 2282 C C . HIS A 1 289 ? 7.790 -10.601 2.808 1.00 92.00 289 HIS A C 1
ATOM 2284 O O . HIS A 1 289 ? 6.767 -10.698 3.489 1.00 92.00 289 HIS A O 1
ATOM 2290 N N . SER A 1 290 ? 8.704 -11.563 2.781 1.00 89.50 290 SER A N 1
ATOM 2291 C CA . SER A 1 290 ? 8.520 -12.878 3.396 1.00 89.50 290 SER A CA 1
ATOM 2292 C C . SER A 1 290 ? 8.439 -12.844 4.912 1.00 89.50 290 SER A C 1
ATOM 2294 O O . SER A 1 290 ? 7.586 -13.491 5.514 1.00 89.50 290 SER A O 1
ATOM 2296 N N . THR A 1 291 ? 9.241 -11.996 5.549 1.00 89.69 291 THR A N 1
ATOM 2297 C CA . THR A 1 291 ? 9.095 -11.702 6.981 1.00 89.69 291 THR A CA 1
ATOM 2298 C C . THR A 1 291 ? 7.684 -11.213 7.320 1.00 89.69 291 THR A C 1
ATOM 2300 O O . THR A 1 291 ? 7.173 -11.538 8.385 1.00 89.69 291 THR A O 1
ATOM 2303 N N . GLY A 1 292 ? 7.036 -10.459 6.422 1.00 90.38 292 GLY A N 1
ATOM 2304 C CA . GLY A 1 292 ? 5.647 -10.030 6.589 1.00 90.38 292 GLY A CA 1
ATOM 2305 C C . GLY A 1 292 ? 4.674 -11.210 6.567 1.00 90.38 292 GLY A C 1
ATOM 2306 O O . GLY A 1 292 ? 3.747 -11.245 7.371 1.00 90.38 292 GLY A O 1
ATOM 2307 N N . ALA A 1 293 ? 4.927 -12.222 5.730 1.00 91.31 293 ALA A N 1
ATOM 2308 C CA . ALA A 1 293 ? 4.156 -13.466 5.731 1.00 91.31 293 ALA A CA 1
ATOM 2309 C C . ALA A 1 293 ? 4.326 -14.251 7.041 1.00 91.31 293 ALA A C 1
ATOM 2311 O O . ALA A 1 293 ? 3.338 -14.715 7.605 1.00 91.31 293 ALA A O 1
ATOM 2312 N N . ILE A 1 294 ? 5.556 -14.349 7.560 1.00 91.88 294 ILE A N 1
ATOM 2313 C CA . ILE A 1 294 ? 5.851 -15.048 8.822 1.00 91.88 294 ILE A CA 1
ATOM 2314 C C . ILE A 1 294 ? 5.198 -14.322 10.004 1.00 91.88 294 ILE A C 1
ATOM 2316 O O . ILE A 1 294 ? 4.397 -14.910 10.729 1.00 91.88 294 ILE A O 1
ATOM 2320 N N . LEU A 1 295 ? 5.498 -13.032 10.187 1.00 92.44 295 LEU A N 1
ATOM 2321 C CA . LEU A 1 295 ? 4.957 -12.239 11.295 1.00 92.44 295 LEU A CA 1
ATOM 2322 C C . LEU A 1 295 ? 3.433 -12.102 11.206 1.00 92.44 295 LEU A C 1
ATOM 2324 O O . LEU A 1 295 ? 2.739 -12.164 12.221 1.00 92.44 295 LEU A O 1
ATOM 2328 N N . GLY A 1 296 ? 2.906 -11.959 9.990 1.00 92.50 296 GLY A N 1
ATOM 2329 C CA . GLY A 1 296 ? 1.477 -11.968 9.719 1.00 92.50 296 GLY A CA 1
ATOM 2330 C C . GLY A 1 296 ? 0.817 -13.293 10.077 1.00 92.50 296 GLY A C 1
ATOM 2331 O O . GLY A 1 296 ? -0.215 -13.291 10.742 1.00 92.50 296 GLY A O 1
ATOM 2332 N N . GLY A 1 297 ? 1.434 -14.419 9.713 1.00 93.94 297 GLY A N 1
ATOM 2333 C CA . GLY A 1 297 ? 0.975 -15.752 10.098 1.00 93.94 297 GLY A CA 1
ATOM 2334 C C . GLY A 1 297 ? 0.941 -15.938 11.615 1.00 93.94 297 GLY A C 1
ATOM 2335 O O . GLY A 1 297 ? -0.065 -16.399 12.151 1.00 93.94 297 GLY A O 1
ATOM 2336 N N . VAL A 1 298 ? 1.986 -15.498 12.324 1.00 94.94 298 VAL A N 1
ATOM 2337 C CA . VAL A 1 298 ? 2.027 -15.526 13.796 1.00 94.94 298 VAL A CA 1
ATOM 2338 C C . VAL A 1 298 ? 0.888 -14.696 14.391 1.00 94.94 298 VAL A C 1
ATOM 2340 O O . VAL A 1 298 ? 0.137 -15.200 15.224 1.00 94.94 298 VAL A O 1
ATOM 2343 N N . LEU A 1 299 ? 0.702 -13.450 13.942 1.00 94.75 299 LEU A N 1
ATOM 2344 C CA . LEU A 1 299 ? -0.386 -12.595 14.430 1.00 94.75 299 LEU A CA 1
ATOM 2345 C C . LEU A 1 299 ? -1.774 -13.151 14.091 1.00 94.75 299 LEU A C 1
ATOM 2347 O O . LEU A 1 299 ? -2.688 -13.043 14.908 1.00 94.75 299 LEU A O 1
ATOM 2351 N N . TRP A 1 300 ? -1.932 -13.787 12.930 1.00 96.12 300 TRP A N 1
ATOM 2352 C CA . TRP A 1 300 ? -3.165 -14.461 12.533 1.00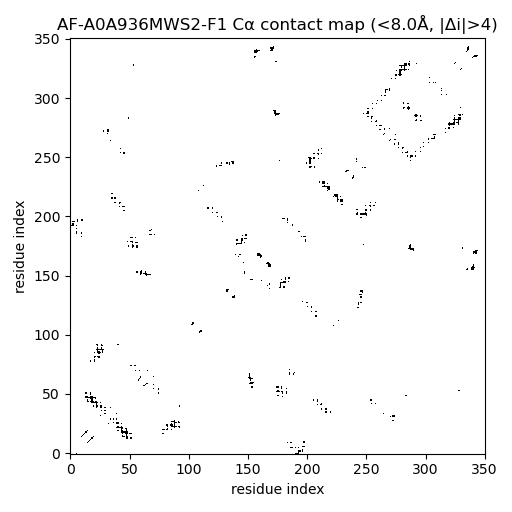 96.12 300 TRP A CA 1
ATOM 2353 C C . TRP A 1 300 ? -3.483 -15.645 13.454 1.00 96.12 300 TRP A C 1
ATOM 2355 O O . TRP A 1 300 ? -4.601 -15.732 13.961 1.00 96.12 300 TRP A O 1
ATOM 2365 N N . VAL A 1 301 ? -2.501 -16.502 13.755 1.00 95.75 301 VAL A N 1
ATOM 2366 C CA . VAL A 1 301 ? -2.662 -17.616 14.708 1.00 95.75 301 VAL A CA 1
ATOM 2367 C C . VAL A 1 301 ? -2.986 -17.097 16.109 1.00 95.75 301 VAL A C 1
ATOM 2369 O O . VAL A 1 301 ? -3.940 -17.572 16.727 1.00 95.75 301 VAL A O 1
ATOM 2372 N N . LEU A 1 302 ? -2.251 -16.094 16.600 1.00 94.25 302 LEU A N 1
ATOM 2373 C CA . LEU A 1 302 ? -2.506 -15.481 17.907 1.00 94.25 302 LEU A CA 1
ATOM 2374 C C . LEU A 1 302 ? -3.931 -14.926 17.993 1.00 94.25 302 LEU A C 1
ATOM 2376 O O . LEU A 1 302 ? -4.645 -15.193 18.961 1.00 94.25 302 LEU A O 1
ATOM 2380 N N . TRP A 1 303 ? -4.377 -14.197 16.969 1.00 94.62 303 TRP A N 1
ATOM 2381 C CA . TRP A 1 303 ? -5.744 -13.693 16.905 1.00 94.62 303 TRP A CA 1
ATOM 2382 C C . TRP A 1 303 ? -6.779 -14.826 16.905 1.00 94.62 303 TRP A C 1
ATOM 2384 O O . TRP A 1 303 ? -7.763 -14.740 17.639 1.00 94.62 303 TRP A O 1
ATOM 2394 N N . LEU A 1 304 ? -6.561 -15.908 16.150 1.00 94.75 304 LEU A N 1
ATOM 2395 C CA . LEU A 1 304 ? -7.468 -17.059 16.143 1.00 94.75 304 LEU A CA 1
ATOM 2396 C C . LEU A 1 304 ? -7.572 -17.739 17.507 1.00 94.75 304 LEU A C 1
ATOM 2398 O O . LEU A 1 304 ? -8.673 -18.119 17.910 1.00 94.75 304 LEU A O 1
ATOM 2402 N N . VAL A 1 305 ? -6.458 -17.881 18.226 1.00 94.25 305 VAL A N 1
ATOM 2403 C CA . VAL A 1 305 ? -6.444 -18.433 19.589 1.00 94.25 305 VAL A CA 1
ATOM 2404 C C . VAL A 1 305 ? -7.245 -17.537 20.535 1.00 94.25 305 VAL A C 1
ATOM 2406 O O . VAL A 1 305 ? -8.079 -18.036 21.291 1.00 94.25 305 VAL A O 1
ATOM 2409 N N . MET A 1 306 ? -7.055 -16.218 20.438 1.00 94.31 306 MET A N 1
ATOM 2410 C CA . MET A 1 306 ? -7.741 -15.218 21.266 1.00 94.31 306 MET A CA 1
ATOM 2411 C C . MET A 1 306 ? -9.179 -14.902 20.818 1.00 94.31 306 MET A C 1
ATOM 2413 O O . MET A 1 306 ? -9.858 -14.106 21.464 1.00 94.31 306 MET A O 1
ATOM 2417 N N . HIS A 1 307 ? -9.662 -15.484 19.717 1.00 95.56 307 HIS A N 1
ATOM 2418 C CA . HIS A 1 307 ? -10.948 -15.123 19.128 1.00 95.56 307 HIS A CA 1
ATOM 2419 C C . HIS A 1 307 ? -12.127 -15.509 20.052 1.00 95.56 307 HIS A C 1
ATOM 2421 O O . HIS A 1 307 ? -12.318 -16.704 20.307 1.00 95.56 307 HIS A O 1
ATOM 2427 N N . PRO A 1 308 ? -12.992 -14.559 20.476 1.00 93.81 308 PRO A N 1
ATOM 2428 C CA . PRO A 1 308 ? -14.000 -14.799 21.520 1.00 93.81 308 PRO A CA 1
ATOM 2429 C C . PRO A 1 308 ? -15.229 -15.603 21.056 1.00 93.81 308 PRO A C 1
ATOM 2431 O O . PRO A 1 308 ? -16.005 -16.089 21.871 1.00 93.81 308 PRO A O 1
ATOM 2434 N N . GLY A 1 309 ? -15.443 -15.737 19.744 1.00 94.25 309 GLY A N 1
ATOM 2435 C CA . GLY A 1 309 ? -16.569 -16.494 19.183 1.00 94.25 309 GLY A CA 1
ATOM 2436 C C . GLY A 1 309 ? -16.407 -18.021 19.227 1.00 94.25 309 GLY A C 1
ATOM 2437 O O . GLY A 1 309 ? -15.309 -18.543 19.410 1.00 94.25 309 GLY A O 1
ATOM 2438 N N . THR A 1 310 ? -17.509 -18.733 18.964 1.00 96.38 310 THR A N 1
ATOM 2439 C CA . THR A 1 310 ? -17.548 -20.204 18.851 1.00 96.38 310 THR A CA 1
ATOM 2440 C C . THR A 1 310 ? -16.585 -20.737 17.784 1.00 96.38 310 THR A C 1
ATOM 2442 O O . THR A 1 310 ? -16.223 -20.018 16.848 1.00 96.38 310 THR A O 1
ATOM 2445 N N . LEU A 1 311 ? -16.223 -22.026 17.864 1.00 95.81 311 LEU A N 1
ATOM 2446 C CA . LEU A 1 311 ? -15.336 -22.679 16.892 1.00 95.81 311 LEU A CA 1
ATOM 2447 C C . LEU A 1 311 ? -15.807 -22.481 15.443 1.00 95.81 311 LEU A C 1
ATOM 2449 O O . LEU A 1 311 ? -15.007 -22.141 14.577 1.00 95.81 311 LEU A O 1
ATOM 2453 N N . ARG A 1 312 ? -17.114 -22.608 15.180 1.00 97.00 312 ARG A N 1
ATOM 2454 C CA . ARG A 1 312 ? -17.690 -22.392 13.843 1.00 97.00 312 ARG A CA 1
ATOM 2455 C C . ARG A 1 312 ? -17.457 -20.965 13.340 1.00 97.00 312 ARG A C 1
ATOM 2457 O O . ARG A 1 312 ? -17.026 -20.780 12.204 1.00 97.00 312 ARG A O 1
ATOM 2464 N N . THR A 1 313 ? -17.725 -19.958 14.173 1.00 96.00 313 THR A N 1
ATOM 2465 C CA . THR A 1 313 ? -17.506 -18.548 13.814 1.00 96.00 313 THR A CA 1
ATOM 2466 C C . THR A 1 313 ? -16.023 -18.262 13.603 1.00 96.00 313 THR A C 1
ATOM 2468 O O . THR A 1 313 ? -15.661 -17.622 12.618 1.00 96.00 313 THR A O 1
ATOM 2471 N N . ARG A 1 314 ? -15.164 -18.797 14.478 1.00 96.00 314 ARG A N 1
ATOM 2472 C CA . ARG A 1 314 ? -13.706 -18.703 14.372 1.00 96.00 314 ARG A CA 1
ATOM 2473 C C . ARG A 1 314 ? -13.207 -19.283 13.049 1.00 96.00 314 ARG A C 1
ATOM 2475 O O . ARG A 1 314 ? -12.485 -18.597 12.341 1.00 96.00 314 ARG A O 1
ATOM 2482 N N . MET A 1 315 ? -13.653 -20.481 12.669 1.00 96.62 315 MET A N 1
ATOM 2483 C CA . MET A 1 315 ? -13.273 -21.113 11.399 1.00 96.62 315 MET A CA 1
ATOM 2484 C C . MET A 1 315 ? -13.790 -20.341 10.183 1.00 96.62 315 MET A C 1
ATOM 2486 O O . MET A 1 315 ? -13.066 -20.190 9.203 1.00 96.62 315 MET A O 1
ATOM 2490 N N . ARG A 1 316 ? -15.000 -19.768 10.251 1.00 97.50 316 ARG A N 1
ATOM 2491 C CA . ARG A 1 316 ? -15.509 -18.891 9.185 1.00 97.50 316 ARG A CA 1
ATOM 2492 C C . ARG A 1 316 ? -14.637 -17.647 9.016 1.00 97.50 316 ARG A C 1
ATOM 2494 O O . ARG A 1 316 ? -14.319 -17.272 7.893 1.00 97.50 316 ARG A O 1
ATOM 2501 N N . HIS A 1 317 ? -14.266 -16.994 10.116 1.00 97.56 317 HIS A N 1
ATOM 2502 C CA . HIS A 1 317 ? -13.420 -15.802 10.085 1.00 97.56 317 HIS A CA 1
ATOM 2503 C C . HIS A 1 317 ? -11.976 -16.127 9.670 1.00 97.56 317 HIS A C 1
ATOM 2505 O O . HIS A 1 317 ? -11.383 -15.372 8.898 1.00 97.56 317 HIS A O 1
ATOM 2511 N N . ALA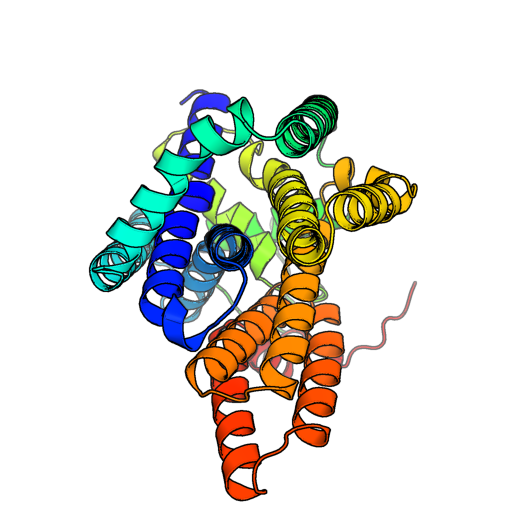 A 1 318 ? -11.443 -17.274 10.098 1.00 97.00 318 ALA A N 1
ATOM 2512 C CA . ALA A 1 318 ? -10.165 -17.811 9.639 1.00 97.00 318 ALA A CA 1
ATOM 2513 C C . ALA A 1 318 ? -10.172 -18.013 8.119 1.00 97.00 318 ALA A C 1
ATOM 2515 O O . ALA A 1 318 ? -9.331 -17.456 7.423 1.00 97.00 318 ALA A O 1
ATOM 2516 N N . GLY A 1 319 ? -11.171 -18.728 7.592 1.00 97.94 319 GLY A N 1
ATOM 2517 C CA . GLY A 1 319 ? -11.311 -18.960 6.155 1.00 97.94 319 GLY A CA 1
ATOM 2518 C C . GLY A 1 319 ? -11.458 -17.660 5.362 1.00 97.94 319 GLY A C 1
ATOM 2519 O O . GLY A 1 319 ? -10.759 -17.466 4.373 1.00 97.94 319 GLY A O 1
ATOM 2520 N N . ALA A 1 320 ? -12.304 -16.732 5.823 1.00 98.00 320 ALA A N 1
ATOM 2521 C CA . ALA A 1 320 ? -12.498 -15.443 5.158 1.00 98.00 320 ALA A CA 1
ATOM 2522 C C . ALA A 1 320 ? -11.207 -14.608 5.108 1.00 98.00 320 ALA A C 1
ATOM 2524 O O . ALA A 1 320 ? -10.845 -14.098 4.051 1.00 98.00 320 ALA A O 1
ATOM 2525 N N . SER A 1 321 ? -10.494 -14.489 6.231 1.00 97.75 321 SER A N 1
ATOM 2526 C CA . SER A 1 321 ? -9.223 -13.754 6.275 1.00 97.75 321 SER A CA 1
ATOM 2527 C C . SER A 1 321 ? -8.119 -14.442 5.467 1.00 97.75 321 SER A C 1
ATOM 2529 O O . SER A 1 321 ? -7.365 -13.743 4.800 1.00 97.75 321 SER A O 1
ATOM 2531 N N . ALA A 1 322 ? -8.058 -15.778 5.445 1.00 97.56 322 ALA A N 1
ATOM 2532 C CA . ALA A 1 322 ? -7.089 -16.534 4.650 1.00 97.56 322 ALA A CA 1
ATOM 2533 C C . ALA A 1 322 ? -7.317 -16.379 3.137 1.00 97.56 322 ALA A C 1
ATOM 2535 O O . ALA A 1 322 ? -6.368 -16.124 2.398 1.00 97.56 322 ALA A O 1
ATOM 2536 N N . VAL A 1 323 ? -8.570 -16.463 2.672 1.00 98.06 323 VAL A N 1
ATOM 2537 C CA . VAL A 1 323 ? -8.915 -16.215 1.259 1.00 98.06 323 VAL A CA 1
ATOM 2538 C C . VAL A 1 323 ? -8.515 -14.799 0.852 1.00 98.06 323 VAL A C 1
ATOM 2540 O O . VAL A 1 323 ? -7.899 -14.611 -0.196 1.00 98.06 323 VAL A O 1
ATOM 2543 N N . LEU A 1 324 ? -8.812 -13.805 1.695 1.00 98.00 324 LEU A N 1
ATOM 2544 C CA . LEU A 1 324 ? -8.412 -12.423 1.437 1.00 98.00 324 LEU A CA 1
ATOM 2545 C C . LEU A 1 324 ? -6.891 -12.254 1.467 1.00 98.00 324 LEU A C 1
ATOM 2547 O O . LEU A 1 324 ? -6.365 -11.563 0.605 1.00 98.00 324 LEU A O 1
ATOM 2551 N N . ALA A 1 325 ? -6.178 -12.914 2.378 1.00 97.88 325 ALA A N 1
ATOM 2552 C CA . ALA A 1 325 ? -4.720 -12.858 2.427 1.00 97.88 325 ALA A CA 1
ATOM 2553 C C . ALA A 1 325 ? -4.078 -13.437 1.159 1.00 97.88 325 ALA A C 1
ATOM 2555 O O . ALA A 1 325 ? -3.155 -12.839 0.608 1.00 97.88 325 ALA A O 1
ATOM 2556 N N . LEU A 1 326 ? -4.604 -14.552 0.641 1.00 97.31 326 LEU A N 1
ATOM 2557 C CA . LEU A 1 326 ? -4.170 -15.114 -0.639 1.00 97.31 326 LEU A CA 1
ATOM 2558 C C . LEU A 1 326 ? -4.457 -14.149 -1.796 1.00 97.31 326 LEU A C 1
ATOM 2560 O O . LEU A 1 326 ? -3.551 -13.845 -2.573 1.00 97.31 326 LEU A O 1
ATOM 2564 N N . ALA A 1 327 ? -5.681 -13.617 -1.868 1.00 97.62 327 ALA A N 1
ATOM 2565 C CA . ALA A 1 327 ? -6.103 -12.685 -2.913 1.00 97.62 327 ALA A CA 1
ATOM 2566 C C . ALA A 1 327 ? -5.368 -11.334 -2.858 1.00 97.62 327 ALA A C 1
ATOM 2568 O O . ALA A 1 327 ? -5.166 -10.700 -3.888 1.00 97.62 327 ALA A O 1
ATOM 2569 N N . PHE A 1 328 ? -4.914 -10.893 -1.688 1.00 97.44 328 PHE A N 1
ATOM 2570 C CA . PHE A 1 328 ? -4.149 -9.652 -1.516 1.00 97.44 328 PHE A CA 1
ATOM 2571 C C . PHE A 1 328 ? -2.636 -9.879 -1.581 1.00 97.44 328 PHE A C 1
ATOM 2573 O O . PHE A 1 328 ? -1.849 -9.075 -1.094 1.00 97.44 328 PHE A O 1
ATOM 2580 N N . GLY A 1 329 ? -2.239 -10.966 -2.240 1.00 93.62 329 GLY A N 1
ATOM 2581 C CA . GLY A 1 329 ? -0.883 -11.202 -2.695 1.00 93.62 329 GLY A CA 1
ATOM 2582 C C . GLY A 1 329 ? -0.230 -12.420 -2.067 1.00 93.62 329 GLY A C 1
ATOM 2583 O O . GLY A 1 329 ? 0.759 -12.879 -2.614 1.00 93.62 329 GLY A O 1
ATOM 2584 N N . GLY A 1 330 ? -0.793 -13.050 -1.031 1.00 94.31 330 GLY A N 1
ATOM 2585 C CA . GLY A 1 330 ? -0.269 -14.311 -0.486 1.00 94.31 330 GLY A CA 1
ATOM 2586 C C . GLY A 1 330 ? -0.151 -15.443 -1.520 1.00 94.31 330 GLY A C 1
ATOM 2587 O O . GLY A 1 330 ? 0.712 -16.307 -1.382 1.00 94.31 330 GLY A O 1
ATOM 2588 N N . VAL A 1 331 ? -0.947 -15.404 -2.597 1.00 95.56 331 VAL A N 1
ATOM 2589 C CA . VAL A 1 331 ? -0.890 -16.378 -3.700 1.00 95.56 331 VAL A CA 1
ATOM 2590 C C . VAL A 1 331 ? 0.494 -16.479 -4.355 1.00 95.56 331 VAL A C 1
ATOM 2592 O O . VAL A 1 331 ? 0.860 -17.562 -4.803 1.00 95.56 331 VAL A O 1
ATOM 2595 N N . HIS A 1 332 ? 1.298 -15.409 -4.362 1.00 93.44 332 HIS A N 1
ATOM 2596 C CA . HIS A 1 332 ? 2.622 -15.441 -4.993 1.00 93.44 332 HIS A CA 1
ATOM 2597 C C . HIS A 1 332 ? 3.569 -16.456 -4.332 1.00 93.44 332 HIS A C 1
ATOM 2599 O O . HIS A 1 332 ? 4.335 -17.105 -5.035 1.00 93.44 332 HIS A O 1
ATOM 2605 N N . TYR A 1 333 ? 3.471 -16.671 -3.013 1.00 91.50 333 TYR A N 1
ATOM 2606 C CA . TYR A 1 333 ? 4.256 -17.706 -2.328 1.00 91.50 333 TYR A CA 1
ATOM 2607 C C . TYR A 1 333 ? 3.782 -19.114 -2.659 1.00 91.50 333 TYR A C 1
ATOM 2609 O O . TYR A 1 333 ? 4.597 -20.032 -2.730 1.00 91.50 333 TYR A O 1
ATOM 2617 N N . VAL A 1 334 ? 2.474 -19.295 -2.868 1.00 92.56 334 VAL A N 1
ATOM 2618 C CA . VAL A 1 334 ? 1.924 -20.586 -3.296 1.00 92.56 334 VAL A CA 1
ATOM 2619 C C . VAL A 1 334 ? 2.470 -20.930 -4.679 1.00 92.56 334 VAL A C 1
ATOM 2621 O O . VAL A 1 334 ? 2.984 -22.027 -4.879 1.00 92.56 334 VAL A O 1
ATOM 2624 N N . LEU A 1 335 ? 2.422 -19.978 -5.613 1.00 93.88 335 LEU A N 1
ATOM 2625 C CA . LEU A 1 335 ? 2.954 -20.163 -6.962 1.00 93.88 335 LEU A CA 1
ATOM 2626 C C . LEU A 1 335 ? 4.472 -20.377 -6.942 1.00 93.88 335 LEU A C 1
ATOM 2628 O O . LEU A 1 335 ? 4.955 -21.347 -7.524 1.00 93.88 335 LEU A O 1
ATOM 2632 N N . ASP A 1 336 ? 5.223 -19.557 -6.205 1.00 91.06 336 ASP A N 1
ATOM 2633 C CA . ASP A 1 336 ? 6.676 -19.704 -6.119 1.00 91.06 336 ASP A CA 1
ATOM 2634 C C . ASP A 1 336 ? 7.105 -21.054 -5.521 1.00 91.06 336 ASP A C 1
ATOM 2636 O O . ASP A 1 336 ? 8.010 -21.708 -6.038 1.00 91.06 336 ASP A O 1
ATOM 2640 N N . THR A 1 337 ? 6.399 -21.526 -4.493 1.00 89.75 337 THR A N 1
ATOM 2641 C CA . THR A 1 337 ? 6.646 -22.839 -3.884 1.00 89.75 337 THR A CA 1
ATOM 2642 C C . THR A 1 337 ? 6.395 -23.983 -4.864 1.00 89.75 337 THR A C 1
ATOM 2644 O O . THR A 1 337 ? 7.175 -24.936 -4.940 1.00 89.75 337 THR A O 1
ATOM 2647 N N . MET A 1 338 ? 5.286 -23.928 -5.602 1.00 91.69 338 MET A N 1
ATOM 2648 C CA . MET A 1 338 ? 4.878 -25.045 -6.453 1.00 91.69 338 MET A CA 1
ATOM 2649 C C . MET A 1 338 ? 5.724 -25.111 -7.727 1.00 91.69 338 MET A C 1
ATOM 2651 O O . MET A 1 338 ? 6.258 -26.175 -8.071 1.00 91.69 338 MET A O 1
ATOM 2655 N N . ILE A 1 339 ? 5.884 -23.969 -8.399 1.00 92.00 339 ILE A N 1
ATOM 2656 C CA . ILE A 1 339 ? 6.436 -23.885 -9.758 1.00 92.00 339 ILE A CA 1
ATOM 2657 C C . ILE A 1 339 ? 7.621 -22.921 -9.904 1.00 92.00 339 ILE A C 1
ATOM 2659 O O . ILE A 1 339 ? 8.366 -23.050 -10.873 1.00 92.00 339 ILE A O 1
ATOM 2663 N N . GLY A 1 340 ? 7.829 -22.003 -8.958 1.00 89.62 340 GLY A N 1
ATOM 2664 C CA . GLY A 1 340 ? 8.886 -20.994 -9.025 1.00 89.62 340 GLY A CA 1
ATOM 2665 C C . GLY A 1 340 ? 10.199 -21.409 -8.369 1.00 89.62 340 GLY A C 1
ATOM 2666 O O . GLY A 1 340 ? 10.646 -22.556 -8.454 1.00 89.62 340 GLY A O 1
ATOM 2667 N N . THR A 1 341 ? 10.839 -20.438 -7.725 1.00 85.38 341 THR A N 1
ATOM 2668 C CA . THR A 1 341 ? 12.194 -20.556 -7.182 1.00 85.38 341 THR A CA 1
ATOM 2669 C C . THR A 1 341 ? 12.263 -21.470 -5.967 1.00 85.38 341 THR A C 1
ATOM 2671 O O . THR A 1 341 ? 13.336 -22.010 -5.692 1.00 85.38 341 THR A O 1
ATOM 2674 N N . ARG A 1 342 ? 11.144 -21.658 -5.251 1.00 86.56 342 ARG A N 1
ATOM 2675 C CA . ARG A 1 342 ? 11.067 -22.387 -3.976 1.00 86.56 342 ARG A CA 1
ATOM 2676 C C . ARG A 1 342 ? 11.976 -21.798 -2.905 1.00 86.56 342 ARG A C 1
ATOM 2678 O O . ARG A 1 342 ? 12.447 -22.529 -2.035 1.00 86.56 342 ARG A O 1
ATOM 2685 N N . TRP A 1 343 ? 12.259 -20.499 -2.987 1.00 80.38 343 TRP A N 1
ATOM 2686 C CA . TRP A 1 343 ? 13.277 -19.855 -2.158 1.00 80.38 343 TRP A CA 1
ATOM 2687 C C . TRP A 1 343 ? 12.997 -20.038 -0.659 1.00 80.38 343 TRP A C 1
ATOM 2689 O O . TRP A 1 343 ? 13.935 -20.203 0.111 1.00 80.38 343 TRP A O 1
ATOM 2699 N N . ILE A 1 344 ? 11.722 -20.110 -0.253 1.00 75.62 344 ILE A N 1
ATOM 2700 C CA . ILE A 1 344 ? 11.321 -20.279 1.153 1.00 75.62 344 ILE A CA 1
ATOM 2701 C C . ILE A 1 344 ? 11.785 -21.614 1.767 1.00 75.62 344 ILE A C 1
ATOM 2703 O O . ILE A 1 344 ? 11.829 -21.742 2.986 1.00 75.62 344 ILE A O 1
ATOM 2707 N N . PHE A 1 345 ? 12.133 -22.600 0.932 1.00 76.81 345 PHE A N 1
ATOM 2708 C CA . PHE A 1 345 ? 12.683 -23.896 1.345 1.00 76.81 345 PHE A CA 1
ATOM 2709 C C . PHE A 1 345 ? 14.176 -24.038 1.046 1.00 76.81 345 PHE A C 1
ATOM 2711 O O . PHE A 1 345 ? 14.740 -25.101 1.294 1.00 76.81 345 PHE A O 1
ATOM 2718 N N . LYS A 1 346 ? 14.812 -23.022 0.456 1.00 70.44 346 LYS A N 1
ATOM 2719 C CA . LYS A 1 346 ? 16.252 -23.055 0.209 1.00 70.44 346 LYS A CA 1
ATOM 2720 C C . LYS A 1 346 ? 16.972 -22.664 1.489 1.00 70.44 346 LYS A C 1
ATOM 2722 O O . LYS A 1 346 ? 16.632 -21.659 2.111 1.00 70.44 346 LYS A O 1
ATOM 2727 N N . ASP A 1 347 ? 17.994 -23.435 1.842 1.00 56.25 347 ASP A N 1
ATOM 2728 C CA . ASP A 1 347 ? 18.943 -23.010 2.860 1.00 56.25 347 ASP A CA 1
ATOM 2729 C C . ASP A 1 347 ? 19.578 -21.695 2.401 1.00 56.25 347 ASP A C 1
ATOM 2731 O O . ASP A 1 347 ? 20.115 -21.599 1.293 1.00 56.25 347 ASP A O 1
ATOM 2735 N N . ILE A 1 348 ? 19.496 -20.664 3.244 1.00 54.28 348 ILE A N 1
ATOM 2736 C CA . ILE A 1 348 ? 20.269 -19.438 3.045 1.00 54.28 348 ILE A CA 1
ATOM 2737 C C . ILE A 1 348 ? 21.711 -19.793 3.405 1.00 54.28 348 ILE A C 1
ATOM 2739 O O . ILE A 1 348 ? 22.146 -19.636 4.546 1.00 54.28 348 ILE A O 1
ATOM 2743 N N . ILE A 1 349 ? 22.433 -20.351 2.438 1.00 43.78 349 ILE A N 1
ATOM 2744 C CA . ILE A 1 349 ? 23.870 -20.566 2.549 1.00 43.78 349 ILE A CA 1
ATOM 2745 C C . ILE A 1 349 ? 24.510 -19.199 2.308 1.00 43.78 349 ILE A C 1
ATOM 2747 O O . ILE A 1 349 ? 24.583 -18.728 1.174 1.00 43.78 349 ILE A O 1
ATOM 2751 N N . TRP A 1 350 ? 24.896 -18.530 3.391 1.00 36.97 350 TRP A N 1
ATOM 2752 C CA . TRP A 1 350 ? 25.741 -17.342 3.322 1.00 36.97 350 TRP A CA 1
ATOM 2753 C C . TRP A 1 350 ? 27.123 -17.798 2.839 1.00 36.97 350 TRP A C 1
ATOM 2755 O O . TRP A 1 350 ? 27.813 -18.507 3.572 1.00 36.97 350 TRP A O 1
ATOM 2765 N N . PHE A 1 351 ? 27.469 -17.474 1.592 1.00 33.53 351 PHE A N 1
ATOM 2766 C CA . PHE A 1 351 ? 28.810 -17.684 1.040 1.00 33.53 351 PHE A CA 1
ATOM 2767 C C . PHE A 1 351 ? 29.719 -16.500 1.348 1.00 33.53 351 PHE A C 1
ATOM 2769 O O . PHE A 1 351 ? 29.223 -15.350 1.274 1.00 33.53 351 PHE A O 1
#